Protein AF-A0A3A4PEK5-F1 (afdb_monomer_lite)

Sequence (194 aa):
MSSYSAVQDESLPSVFIPVSRVRAVARGLVWTVLGLGLARTVAYFVSDLRLVPSAVSNRIGDYAVLVAMVPLSVVSLVLLYRGLKWLALGMWPSRIGFVFTARGLSVRLGPFGSRVYAAGHVRVRYPFEMSDDEAARSSFEAFLPEEEQIATLVPQIVPPDGAAIRLDLMRYSGRAESDLAARLSPILSAWRAP

Secondary structure (DSSP, 8-state):
---------TTS-EEEEE--HHHHHHHHHHHHHHHHHHHHHHHHHHHH---S--TT--HHHHHHHHHHHHHHHHHHHHHHHHHHHHHHHHH-SS--EEEEETTEEEEE-GGG-EEEEEGGG-EEE-GGGS-HHHHTTS-GGGGS-HHHHHHH---EEE-TT----HHHHHHHH-S-HHHHHHHHHHHHHHHH--

pLDDT: mean 83.42, std 13.33, range [37.09, 97.81]

Foldseek 3Di:
DDPPPPPPPVPWDKDWQFFDLVLLLVLLVVLQVVLVVLVVVLVVLLVPLPPDDDPPDPVVVSVVVVVVSVVSNVSSVVSNVSSVLSNCQSPAPDTATWMFILQFIWGRRHVVHIDTAGLQQKDWAFLCRDPPVVNVVPPPLNVDPPVVSLQAARTFIAGNVGDTCRVVSCSGSVDHRNVVSNSCNVSNVSSPDD

Structure (mmCIF, N/CA/C/O backbone):
data_AF-A0A3A4PEK5-F1
#
_entry.id   AF-A0A3A4PEK5-F1
#
loop_
_atom_site.group_PDB
_atom_site.id
_atom_site.type_symbol
_atom_site.label_atom_id
_atom_site.label_alt_id
_atom_site.label_comp_id
_atom_site.label_asym_id
_atom_site.label_entity_id
_atom_site.label_seq_id
_atom_site.pdbx_P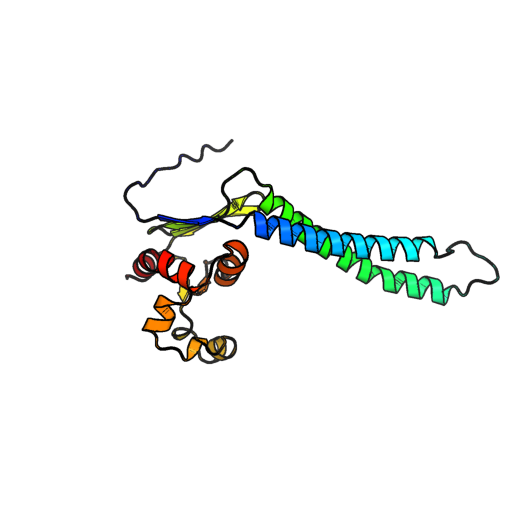DB_ins_code
_atom_site.Cartn_x
_atom_site.Cartn_y
_atom_site.Cartn_z
_atom_site.occupancy
_atom_site.B_iso_or_equiv
_atom_site.auth_seq_id
_atom_site.auth_comp_id
_atom_site.auth_asym_id
_atom_site.auth_atom_id
_atom_site.pdbx_PDB_model_num
ATOM 1 N N . MET A 1 1 ? -24.845 -4.226 -10.199 1.00 37.09 1 MET A N 1
ATOM 2 C CA . MET A 1 1 ? -25.486 -3.501 -9.081 1.00 37.09 1 MET A CA 1
ATOM 3 C C . MET A 1 1 ? -25.826 -4.525 -8.015 1.00 37.09 1 MET A C 1
ATOM 5 O O . MET A 1 1 ? -26.815 -5.223 -8.155 1.00 37.09 1 MET A O 1
ATOM 9 N N . SER A 1 2 ? -24.940 -4.699 -7.034 1.00 43.44 2 SER A N 1
ATOM 10 C CA . SER A 1 2 ? -25.161 -5.604 -5.904 1.00 43.44 2 SER A CA 1
ATOM 11 C C . SER A 1 2 ? -25.507 -4.737 -4.705 1.00 43.44 2 SER A C 1
ATOM 13 O O . SER A 1 2 ? -24.677 -3.941 -4.262 1.00 43.44 2 SER A O 1
ATOM 15 N N . SER A 1 3 ? -26.748 -4.838 -4.250 1.00 37.22 3 SER A N 1
ATOM 16 C CA . SER A 1 3 ? -27.288 -4.133 -3.094 1.00 37.22 3 SER A CA 1
ATOM 17 C C . SER A 1 3 ? -26.531 -4.570 -1.840 1.00 37.22 3 SER A C 1
ATOM 19 O O . SER A 1 3 ? -26.829 -5.600 -1.244 1.00 37.22 3 SER A O 1
ATOM 21 N N . TYR A 1 4 ? -25.503 -3.808 -1.464 1.00 41.59 4 TYR A N 1
ATOM 22 C CA . TYR A 1 4 ? -24.868 -3.902 -0.154 1.00 41.59 4 TYR A CA 1
ATOM 23 C C . TYR A 1 4 ? -25.842 -3.295 0.854 1.00 41.59 4 TYR A C 1
ATOM 25 O O . TYR A 1 4 ? -25.777 -2.108 1.174 1.00 41.59 4 TYR A O 1
ATOM 33 N N . SER A 1 5 ? -26.792 -4.108 1.308 1.00 40.56 5 SER A N 1
ATOM 34 C CA . SER A 1 5 ? -27.579 -3.824 2.497 1.00 40.56 5 SER A CA 1
ATOM 35 C C . SER A 1 5 ? -26.589 -3.700 3.648 1.00 40.56 5 SER A C 1
ATOM 37 O O . SER A 1 5 ? -26.077 -4.695 4.163 1.00 40.56 5 SER A O 1
ATOM 39 N N . ALA A 1 6 ? -26.239 -2.462 3.988 1.00 41.28 6 ALA A N 1
ATOM 40 C CA . ALA A 1 6 ? -25.589 -2.140 5.237 1.00 41.28 6 ALA A CA 1
ATOM 41 C C . ALA A 1 6 ? -26.582 -2.515 6.336 1.00 41.28 6 ALA A C 1
ATOM 43 O O . ALA A 1 6 ? -27.428 -1.717 6.722 1.00 41.28 6 ALA A O 1
ATOM 44 N N . VAL A 1 7 ? -26.507 -3.763 6.793 1.00 44.88 7 VAL A N 1
ATOM 45 C CA . VAL A 1 7 ? -27.001 -4.130 8.110 1.00 44.88 7 VAL A CA 1
ATOM 46 C C . VAL A 1 7 ? -26.187 -3.274 9.073 1.00 44.88 7 VAL A C 1
ATOM 48 O O . VAL A 1 7 ? -25.017 -3.546 9.344 1.00 44.88 7 VAL A O 1
ATOM 51 N N . GLN A 1 8 ? -26.779 -2.153 9.477 1.00 44.69 8 GLN A N 1
ATOM 52 C CA . GLN A 1 8 ? -26.427 -1.433 10.686 1.00 44.69 8 GLN A CA 1
ATOM 53 C C . GLN A 1 8 ? -26.604 -2.426 11.844 1.00 44.69 8 GLN A C 1
ATOM 55 O O . GLN A 1 8 ? -27.669 -2.516 12.444 1.00 44.69 8 GLN A O 1
ATOM 60 N N . ASP A 1 9 ? -25.562 -3.204 12.147 1.00 47.31 9 ASP A N 1
ATOM 61 C CA . ASP A 1 9 ? -25.334 -3.697 13.509 1.00 47.31 9 ASP A CA 1
ATOM 62 C C . ASP A 1 9 ? -25.017 -2.460 14.363 1.00 47.31 9 ASP A C 1
ATOM 64 O O . ASP A 1 9 ? -23.861 -2.151 14.649 1.00 47.31 9 ASP A O 1
ATOM 68 N N . GLU A 1 10 ? -26.045 -1.693 14.716 1.00 51.53 10 GLU A N 1
ATOM 69 C CA . GLU A 1 10 ? -25.928 -0.469 15.518 1.00 51.53 10 GLU A CA 1
ATOM 70 C C . GLU A 1 10 ? -25.509 -0.727 16.976 1.00 51.53 10 GLU A C 1
ATOM 72 O O . GLU A 1 10 ? -25.328 0.216 17.739 1.00 51.53 10 GLU A O 1
ATOM 77 N N . SER A 1 11 ? -25.296 -1.986 17.371 1.00 60.53 11 SER A N 1
ATOM 78 C CA . SER A 1 11 ? -24.965 -2.364 18.748 1.00 60.53 11 SER A CA 1
ATOM 79 C C . SER A 1 11 ? -23.522 -2.819 18.974 1.00 60.53 11 SER A C 1
ATOM 81 O O . SER A 1 11 ? -23.141 -3.025 20.125 1.00 60.53 11 SER A O 1
ATOM 83 N N . LEU A 1 12 ? -22.701 -2.978 17.927 1.00 69.44 12 LEU A N 1
ATOM 84 C CA . LEU A 1 12 ? -21.324 -3.457 18.088 1.00 69.44 12 LEU A CA 1
ATOM 85 C C . LEU A 1 12 ? -20.301 -2.332 17.894 1.00 69.44 12 LEU A C 1
ATOM 87 O O . LEU A 1 12 ? -20.401 -1.571 16.926 1.00 69.44 12 LEU A O 1
ATOM 91 N N . PRO A 1 13 ? -19.279 -2.235 18.768 1.00 83.25 13 PRO A N 1
ATOM 92 C CA . PRO A 1 13 ? -18.232 -1.236 18.624 1.00 83.25 13 PRO A CA 1
ATOM 93 C C . PRO A 1 13 ? -17.549 -1.415 17.265 1.00 83.25 13 PRO A C 1
ATOM 95 O O . PRO A 1 13 ? -17.039 -2.491 16.931 1.00 83.25 13 PRO A O 1
ATOM 98 N N . SER A 1 14 ? -17.571 -0.349 16.464 1.00 88.12 14 SER A N 1
ATOM 99 C CA . SER A 1 14 ? -16.911 -0.304 15.165 1.00 88.12 14 SER A CA 1
ATOM 100 C C . SER A 1 14 ? -15.979 0.897 15.083 1.00 88.12 14 SER A C 1
ATOM 102 O O . SER A 1 14 ? -16.321 2.016 15.462 1.00 88.12 14 SER A O 1
ATOM 104 N N . VAL A 1 15 ? -14.767 0.658 14.589 1.00 90.50 15 VAL A N 1
ATOM 105 C CA . VAL A 1 15 ? -13.742 1.684 14.407 1.00 90.50 15 VAL A CA 1
ATOM 106 C C . VAL A 1 15 ? -13.398 1.743 12.933 1.00 90.50 15 VAL A C 1
ATOM 108 O O . VAL A 1 15 ? -12.894 0.790 12.339 1.00 90.50 15 VAL A O 1
ATOM 111 N N . PHE A 1 16 ? -13.674 2.896 12.333 1.00 90.81 16 PHE A N 1
ATOM 112 C CA . PHE A 1 16 ? -13.291 3.184 10.961 1.00 90.81 16 PHE A CA 1
ATOM 113 C C . PHE A 1 16 ? -11.978 3.967 10.929 1.00 90.81 16 PHE A C 1
ATOM 115 O O . PHE A 1 16 ? -11.886 5.077 11.457 1.00 90.81 16 PHE A O 1
ATOM 122 N N . ILE A 1 17 ? -10.975 3.401 10.262 1.00 90.69 17 ILE A N 1
ATOM 123 C CA . ILE A 1 17 ? -9.686 4.039 10.004 1.00 90.69 17 ILE A CA 1
ATOM 124 C C . ILE A 1 17 ? -9.659 4.453 8.530 1.00 90.69 17 ILE A C 1
ATOM 126 O O . ILE A 1 17 ? -9.470 3.597 7.657 1.00 90.69 17 ILE A O 1
ATOM 130 N N . PRO A 1 18 ? -9.875 5.747 8.222 1.00 90.38 18 PRO A N 1
ATOM 131 C CA . PRO A 1 18 ? -9.876 6.221 6.848 1.00 90.38 18 PRO A CA 1
ATOM 132 C C . PRO A 1 18 ? -8.468 6.186 6.259 1.00 90.38 18 PRO A C 1
ATOM 134 O O . PRO A 1 18 ? -7.486 6.495 6.935 1.00 90.38 18 PRO A O 1
ATOM 137 N N . VAL A 1 19 ? -8.377 5.893 4.963 1.00 88.50 19 VAL A N 1
ATOM 138 C CA . VAL A 1 19 ? -7.154 6.161 4.203 1.00 88.50 19 VAL A CA 1
ATOM 139 C C . VAL A 1 19 ? -7.028 7.666 3.979 1.00 88.50 19 VAL A C 1
ATOM 141 O O . VAL A 1 19 ? -7.952 8.317 3.488 1.00 88.50 19 VAL A O 1
ATOM 144 N N . SER A 1 20 ? -5.867 8.229 4.306 1.00 90.25 20 SER A N 1
ATOM 145 C CA . SER A 1 20 ? -5.549 9.629 4.047 1.00 90.25 20 SER A CA 1
ATOM 146 C C . SER A 1 20 ? -5.469 9.881 2.540 1.00 90.25 20 SER A C 1
ATOM 148 O O . SER A 1 20 ? -4.463 9.583 1.890 1.00 90.25 20 SER A O 1
ATOM 150 N N . ARG A 1 21 ? -6.537 10.467 1.981 1.00 89.75 21 ARG A N 1
ATOM 151 C CA . ARG A 1 21 ? -6.609 10.844 0.560 1.00 89.75 21 ARG A CA 1
ATOM 152 C C . ARG A 1 21 ? -5.496 11.815 0.179 1.00 89.75 21 ARG A C 1
ATOM 154 O O . ARG A 1 21 ? -4.868 11.634 -0.854 1.00 89.75 21 ARG A O 1
ATOM 161 N N . VAL A 1 22 ? -5.186 12.778 1.049 1.00 90.75 22 VAL A N 1
ATOM 162 C CA . VAL A 1 22 ? -4.113 13.760 0.822 1.00 90.75 22 VAL A CA 1
ATOM 163 C C . VAL A 1 22 ? -2.757 13.070 0.681 1.00 90.75 22 VAL A C 1
ATOM 165 O O . VAL A 1 22 ? -2.047 13.313 -0.290 1.00 90.75 22 VAL A O 1
ATOM 168 N N . ARG A 1 23 ? -2.408 12.150 1.594 1.00 89.31 23 ARG A N 1
ATOM 169 C CA . ARG A 1 23 ? -1.147 11.395 1.489 1.00 89.31 23 ARG A CA 1
ATOM 170 C C . ARG A 1 23 ? -1.135 10.465 0.280 1.00 89.31 23 ARG A C 1
ATOM 172 O O . ARG A 1 23 ? -0.084 10.300 -0.336 1.00 89.31 23 ARG A O 1
ATOM 179 N N . ALA A 1 24 ? -2.277 9.867 -0.062 1.00 90.06 24 ALA A N 1
ATOM 180 C CA . ALA A 1 24 ? -2.399 9.036 -1.252 1.00 90.06 24 ALA A CA 1
ATOM 181 C C . ALA A 1 24 ? -2.147 9.850 -2.530 1.00 90.06 24 ALA A C 1
ATOM 183 O O . ALA A 1 24 ? -1.305 9.457 -3.331 1.00 90.06 24 ALA A O 1
ATOM 184 N N . VAL A 1 25 ? -2.779 11.019 -2.676 1.00 93.88 25 VAL A N 1
ATOM 185 C CA . VAL A 1 25 ? -2.546 11.930 -3.806 1.00 93.88 25 VAL A CA 1
ATOM 186 C C . VAL A 1 25 ? -1.098 12.413 -3.831 1.00 93.88 25 VAL A C 1
ATOM 188 O O . VAL A 1 25 ? -0.455 12.301 -4.867 1.00 93.88 25 VAL A O 1
ATOM 191 N N . ALA A 1 26 ? -0.548 12.870 -2.701 1.00 93.94 26 ALA A N 1
ATOM 192 C CA . ALA A 1 26 ? 0.833 13.346 -2.625 1.00 93.94 26 ALA A CA 1
ATOM 193 C C . ALA A 1 26 ? 1.838 12.269 -3.070 1.00 93.94 26 ALA A C 1
ATOM 195 O O . ALA A 1 26 ? 2.692 12.528 -3.914 1.00 93.94 26 ALA A O 1
ATOM 196 N N . ARG A 1 27 ? 1.698 11.030 -2.578 1.00 92.44 27 ARG A N 1
ATOM 197 C CA . ARG A 1 27 ? 2.527 9.902 -3.039 1.00 92.44 27 ARG A CA 1
ATOM 198 C C . ARG A 1 27 ? 2.296 9.587 -4.510 1.00 92.44 27 ARG A C 1
ATOM 200 O O . ARG A 1 27 ? 3.256 9.320 -5.225 1.00 92.44 27 ARG A O 1
ATOM 207 N N . GLY A 1 28 ? 1.042 9.612 -4.952 1.00 94.19 28 GLY A N 1
ATOM 208 C CA . GLY A 1 28 ? 0.678 9.415 -6.349 1.00 94.19 28 GLY A CA 1
ATOM 209 C C . GLY A 1 28 ? 1.386 10.404 -7.268 1.00 94.19 28 GLY A C 1
ATOM 210 O O . GLY A 1 28 ? 1.998 9.987 -8.248 1.00 94.19 28 GLY A O 1
ATOM 211 N N . LEU A 1 29 ? 1.392 11.686 -6.903 1.00 96.88 29 LEU A N 1
ATOM 212 C CA . LEU A 1 29 ? 2.092 12.742 -7.628 1.00 96.88 29 LEU A CA 1
ATOM 213 C C . LEU A 1 29 ? 3.606 12.530 -7.626 1.00 96.88 29 LEU A C 1
ATOM 215 O O . LEU A 1 29 ? 4.199 12.557 -8.697 1.00 96.88 29 LEU A O 1
ATOM 219 N N . VAL A 1 30 ? 4.223 12.246 -6.474 1.00 96.88 30 VAL A N 1
ATOM 220 C CA . VAL A 1 30 ? 5.676 11.997 -6.387 1.00 96.88 30 VAL A CA 1
ATOM 221 C C . VAL A 1 30 ? 6.101 10.871 -7.331 1.00 96.88 30 VAL A C 1
ATOM 223 O O . VAL A 1 30 ? 7.001 11.054 -8.149 1.00 96.88 30 VAL A O 1
ATOM 226 N N . TRP A 1 31 ? 5.426 9.720 -7.274 1.00 96.25 31 TRP A N 1
ATOM 227 C CA . TRP A 1 31 ? 5.761 8.584 -8.136 1.00 96.25 31 TRP A CA 1
ATOM 228 C C . TRP A 1 31 ? 5.480 8.858 -9.614 1.00 96.25 31 TRP A C 1
ATOM 230 O O . TRP A 1 31 ? 6.260 8.438 -10.466 1.00 96.25 31 TRP A O 1
ATOM 240 N N . THR A 1 32 ? 4.407 9.591 -9.920 1.00 96.75 32 THR A N 1
ATOM 241 C CA . THR A 1 32 ? 4.065 9.961 -11.299 1.00 96.75 32 THR A CA 1
ATOM 242 C C . THR A 1 32 ? 5.093 10.927 -11.881 1.00 96.75 32 THR A C 1
ATOM 244 O O . THR A 1 32 ? 5.566 10.702 -12.987 1.00 96.75 32 THR A O 1
ATOM 247 N N . VAL A 1 33 ? 5.503 11.958 -11.134 1.00 97.81 33 VAL A N 1
ATOM 248 C CA . VAL A 1 33 ? 6.521 12.928 -11.572 1.00 97.81 33 VAL A CA 1
ATOM 249 C C . VAL A 1 33 ? 7.866 12.242 -11.801 1.00 97.81 33 VAL A C 1
ATOM 251 O O . VAL A 1 33 ? 8.477 12.451 -12.845 1.00 97.81 33 VAL A O 1
ATOM 254 N N . LEU A 1 34 ? 8.302 11.375 -10.880 1.00 97.50 34 LEU A N 1
ATOM 255 C CA . LEU A 1 34 ? 9.534 10.597 -11.053 1.00 97.50 34 LEU A CA 1
ATOM 256 C C . LEU A 1 34 ? 9.452 9.657 -12.264 1.00 97.50 34 LEU A C 1
ATOM 258 O O . LEU A 1 34 ? 10.382 9.602 -13.067 1.00 97.50 34 LEU A O 1
ATOM 262 N N . GLY A 1 35 ? 8.329 8.950 -12.421 1.00 97.19 35 GLY A N 1
ATOM 263 C CA . GLY A 1 35 ? 8.090 8.061 -13.555 1.00 97.19 35 GLY A CA 1
ATOM 264 C C . GLY A 1 35 ? 8.109 8.799 -14.894 1.00 97.19 35 GLY A C 1
ATOM 265 O O . GLY A 1 35 ? 8.791 8.354 -15.817 1.00 97.19 35 GLY A O 1
ATOM 266 N N . LEU A 1 36 ? 7.430 9.949 -14.983 1.00 97.62 36 LEU A N 1
ATOM 267 C CA . LEU A 1 36 ? 7.399 10.808 -16.172 1.00 97.62 36 LEU A CA 1
ATOM 268 C C . LEU A 1 36 ? 8.766 11.424 -16.476 1.00 97.62 36 LEU A C 1
ATOM 270 O O . LEU A 1 36 ? 9.160 11.474 -17.638 1.00 97.62 36 LEU A O 1
ATOM 274 N N . GLY A 1 37 ? 9.500 11.865 -15.452 1.00 97.50 37 GLY A N 1
ATOM 275 C CA . GLY A 1 37 ? 10.862 12.374 -15.604 1.00 97.50 37 GLY A CA 1
ATOM 276 C C . GLY A 1 37 ? 11.781 11.321 -16.217 1.00 97.50 37 GLY A C 1
ATOM 277 O O . GLY A 1 37 ? 12.446 11.590 -17.214 1.00 97.50 37 GLY A O 1
ATOM 278 N N . LEU A 1 38 ? 11.743 10.092 -15.694 1.00 96.19 38 LEU A N 1
ATOM 279 C CA . LEU A 1 38 ? 12.530 8.984 -16.231 1.00 96.19 38 LEU A CA 1
ATOM 280 C C . LEU A 1 38 ? 12.091 8.588 -17.650 1.00 96.19 38 LEU A C 1
ATOM 282 O O . LEU A 1 38 ? 12.946 8.390 -18.510 1.00 96.19 38 LEU A O 1
ATOM 286 N N . ALA A 1 39 ? 10.780 8.532 -17.917 1.00 96.06 39 ALA A N 1
ATOM 287 C CA . ALA A 1 39 ? 10.245 8.260 -19.255 1.00 96.06 39 ALA A CA 1
ATOM 288 C C . ALA A 1 39 ? 10.733 9.297 -20.272 1.00 96.06 39 ALA A C 1
ATOM 290 O O . ALA A 1 39 ? 11.153 8.942 -21.371 1.00 96.06 39 ALA A O 1
ATOM 291 N N . ARG A 1 40 ? 10.712 10.580 -19.893 1.00 96.88 40 ARG A N 1
ATOM 292 C CA . ARG A 1 40 ? 11.197 11.680 -20.727 1.00 96.88 40 ARG A CA 1
ATOM 293 C C . ARG A 1 40 ? 12.691 11.551 -21.007 1.00 96.88 40 ARG A C 1
ATOM 295 O O . ARG A 1 40 ? 13.092 11.749 -22.148 1.00 96.88 40 ARG A O 1
ATOM 302 N N . THR A 1 41 ? 13.498 11.208 -20.003 1.00 94.94 41 THR A N 1
ATOM 303 C CA . THR A 1 41 ? 14.940 10.983 -20.179 1.00 94.94 41 THR A CA 1
ATOM 304 C C . THR A 1 41 ? 15.202 9.841 -21.155 1.00 94.94 41 THR A C 1
ATOM 306 O O . THR A 1 41 ? 15.961 10.017 -22.102 1.00 94.94 41 THR A O 1
ATOM 309 N N . VAL A 1 42 ? 14.527 8.701 -20.982 1.00 94.44 42 VAL A N 1
ATOM 310 C CA . VAL A 1 42 ? 14.627 7.569 -21.915 1.00 94.44 42 VAL A CA 1
ATOM 311 C C . VAL A 1 42 ? 14.231 7.992 -23.329 1.00 94.44 42 VAL A C 1
ATOM 313 O O . VAL A 1 42 ? 14.973 7.735 -24.271 1.00 94.44 42 VAL A O 1
ATOM 316 N N . ALA A 1 43 ? 13.094 8.676 -23.484 1.00 93.69 43 ALA A N 1
ATOM 317 C CA . ALA A 1 43 ? 12.618 9.132 -24.787 1.00 93.69 43 ALA A CA 1
ATOM 318 C C . ALA A 1 43 ? 13.610 10.091 -25.462 1.00 93.69 43 ALA A C 1
ATOM 320 O O . ALA A 1 43 ? 13.847 9.962 -26.658 1.00 93.69 43 ALA A O 1
ATOM 321 N N . TYR A 1 44 ? 14.222 11.002 -24.698 1.00 94.06 44 TYR A N 1
ATOM 322 C CA . TYR A 1 44 ? 15.254 11.913 -25.194 1.00 94.06 44 TYR A CA 1
ATOM 323 C C . TYR A 1 44 ? 16.461 11.147 -25.750 1.00 94.06 44 TYR A C 1
ATOM 325 O O . TYR A 1 44 ? 16.802 11.330 -26.917 1.00 94.06 44 TYR A O 1
ATOM 333 N N . PHE A 1 45 ? 17.045 10.230 -24.970 1.00 90.06 45 PHE A N 1
ATOM 334 C CA . PHE A 1 45 ? 18.190 9.435 -25.424 1.00 90.06 45 PHE A CA 1
ATOM 335 C C . PHE A 1 45 ? 17.843 8.554 -26.623 1.00 90.06 45 PHE A C 1
ATOM 337 O O . PHE A 1 45 ? 18.594 8.526 -27.589 1.00 90.06 45 PHE A O 1
ATOM 344 N N . VAL A 1 46 ? 16.690 7.881 -26.605 1.00 89.19 46 VAL A N 1
ATOM 345 C CA . VAL A 1 46 ? 16.257 7.031 -27.724 1.00 89.19 46 VAL A CA 1
ATOM 346 C C . VAL A 1 46 ? 15.998 7.851 -28.991 1.00 89.19 46 VAL A C 1
ATOM 348 O O . VAL A 1 46 ? 16.295 7.374 -30.081 1.00 89.19 46 VAL A O 1
ATOM 351 N N . SER A 1 47 ? 15.486 9.081 -28.871 1.00 87.75 47 SER A N 1
ATOM 352 C CA . SER A 1 47 ? 15.266 9.963 -30.026 1.00 87.75 47 SER A CA 1
ATOM 353 C C . SER A 1 47 ? 16.558 10.493 -30.652 1.00 87.75 47 SER A C 1
ATOM 355 O O . SER A 1 47 ? 16.570 10.792 -31.844 1.00 87.75 47 SER A O 1
ATOM 357 N N . ASP A 1 48 ? 17.635 10.587 -29.866 1.00 86.81 48 ASP A N 1
ATOM 358 C CA . ASP A 1 48 ? 18.953 11.022 -30.338 1.00 86.81 48 ASP A CA 1
ATOM 359 C C . ASP A 1 48 ? 19.750 9.874 -30.988 1.00 86.81 48 ASP A C 1
ATOM 361 O O . ASP A 1 48 ? 20.669 10.111 -31.777 1.00 86.81 48 ASP A O 1
ATOM 365 N N . LEU A 1 49 ? 19.365 8.615 -30.729 1.00 83.75 49 LEU A N 1
ATOM 366 C CA . LEU A 1 49 ? 19.970 7.452 -31.375 1.00 83.75 49 LEU A CA 1
ATOM 367 C C . LEU A 1 49 ? 19.690 7.477 -32.882 1.00 83.75 49 LEU A C 1
ATOM 369 O O . LEU A 1 49 ? 18.585 7.205 -33.361 1.00 83.75 49 LEU A O 1
ATOM 373 N N . ARG A 1 50 ? 20.735 7.749 -33.664 1.00 72.00 50 ARG A N 1
ATOM 374 C CA . ARG A 1 50 ? 20.695 7.685 -35.127 1.00 72.00 50 ARG A CA 1
ATOM 375 C C . ARG A 1 50 ? 20.774 6.231 -35.586 1.00 72.00 50 ARG A C 1
ATOM 377 O O . ARG A 1 50 ? 21.807 5.770 -36.053 1.00 72.00 50 ARG A O 1
ATOM 384 N N . LEU A 1 51 ? 19.646 5.524 -35.516 1.00 67.06 51 LEU A N 1
ATOM 385 C CA . LEU A 1 51 ? 19.515 4.143 -36.009 1.00 67.06 51 LEU A CA 1
ATOM 386 C C . LEU A 1 51 ? 19.640 4.028 -37.544 1.00 67.06 51 LEU A C 1
ATOM 388 O O . LEU A 1 51 ? 19.689 2.923 -38.085 1.00 67.06 51 LEU A O 1
ATOM 392 N N . VAL A 1 52 ? 19.694 5.159 -38.260 1.00 62.44 52 VAL A N 1
ATOM 393 C CA . VAL A 1 52 ? 19.905 5.200 -39.711 1.00 62.44 52 VAL A CA 1
ATOM 394 C C . VAL A 1 52 ? 21.381 4.913 -40.023 1.00 62.44 52 VAL A C 1
ATOM 396 O O . VAL A 1 52 ? 22.261 5.608 -39.509 1.00 62.44 52 VAL A O 1
ATOM 399 N N . PRO A 1 53 ? 21.687 3.922 -40.881 1.00 54.38 53 PRO A N 1
ATOM 400 C CA . PRO A 1 53 ? 23.058 3.541 -41.187 1.00 54.38 53 PRO A CA 1
ATOM 401 C C . PRO A 1 53 ? 23.807 4.691 -41.869 1.00 54.38 53 PRO A C 1
ATOM 403 O O . PRO A 1 53 ? 23.551 5.025 -43.021 1.00 54.38 53 PRO A O 1
ATOM 406 N N . SER A 1 54 ? 24.774 5.270 -41.159 1.00 61.44 54 SER A N 1
ATOM 407 C CA . SER A 1 54 ? 25.794 6.151 -41.730 1.00 61.44 54 SER A CA 1
ATOM 408 C C . SER A 1 54 ? 27.163 5.482 -41.609 1.00 61.44 54 SER A C 1
ATOM 410 O O . SER A 1 54 ? 27.402 4.715 -40.676 1.00 61.44 54 SER A O 1
ATOM 412 N N . ALA A 1 55 ? 28.070 5.769 -42.544 1.00 60.03 55 ALA A N 1
ATOM 413 C CA . ALA A 1 55 ? 29.414 5.182 -42.597 1.00 60.03 55 ALA A CA 1
ATOM 414 C C . ALA A 1 55 ? 30.309 5.530 -41.384 1.00 60.03 55 ALA A C 1
ATOM 416 O O . ALA A 1 55 ? 31.429 5.041 -41.293 1.00 60.03 55 ALA A O 1
ATOM 417 N N . VAL A 1 56 ? 29.821 6.373 -40.465 1.00 58.09 56 VAL A N 1
ATOM 418 C CA . VAL A 1 56 ? 30.590 6.977 -39.368 1.00 58.09 56 VAL A CA 1
ATOM 419 C C . VAL A 1 56 ? 30.061 6.566 -37.980 1.00 58.09 56 VAL A C 1
ATOM 421 O O . VAL A 1 56 ? 30.762 6.762 -36.992 1.00 58.09 56 VAL A O 1
ATOM 424 N N . SER A 1 57 ? 28.863 5.965 -37.865 1.00 61.31 57 SER A N 1
ATOM 425 C CA . SER A 1 57 ? 28.316 5.597 -36.544 1.00 61.31 57 SER A CA 1
ATOM 426 C C . SER A 1 57 ? 28.855 4.261 -36.026 1.00 61.31 57 SER A C 1
ATOM 428 O O . SER A 1 57 ? 28.777 3.227 -36.700 1.00 61.31 57 SER A O 1
ATOM 430 N N . ASN A 1 58 ? 29.348 4.268 -34.787 1.00 69.25 58 ASN A N 1
ATOM 431 C CA . ASN A 1 58 ? 29.799 3.079 -34.078 1.00 69.25 58 ASN A CA 1
ATOM 432 C C . ASN A 1 58 ? 28.587 2.305 -33.527 1.00 69.25 58 ASN A C 1
ATOM 434 O O . ASN A 1 58 ? 28.198 2.467 -32.371 1.00 69.25 58 ASN A O 1
ATOM 438 N N . ARG A 1 59 ? 27.996 1.450 -34.372 1.00 73.44 59 ARG A N 1
ATOM 439 C CA . ARG A 1 59 ? 26.760 0.678 -34.112 1.00 73.44 59 ARG A CA 1
ATOM 440 C C . ARG A 1 59 ? 26.713 -0.007 -32.743 1.00 73.44 59 ARG A C 1
ATOM 442 O O . ARG A 1 59 ? 25.649 -0.120 -32.148 1.00 73.44 59 ARG A O 1
ATOM 449 N N . ILE A 1 60 ? 27.857 -0.481 -32.250 1.00 80.81 60 ILE A N 1
ATOM 450 C CA . ILE A 1 60 ? 27.955 -1.184 -30.965 1.00 80.81 60 ILE A CA 1
ATOM 451 C C . ILE A 1 60 ? 27.585 -0.250 -29.804 1.00 80.81 60 ILE A C 1
ATOM 453 O O . ILE A 1 60 ? 26.902 -0.678 -28.877 1.00 80.81 60 ILE A O 1
ATOM 457 N N . GLY A 1 61 ? 27.983 1.025 -29.878 1.00 82.62 61 GLY A N 1
ATOM 458 C CA . GLY A 1 61 ? 27.641 2.036 -28.879 1.00 82.62 61 GLY A CA 1
ATOM 459 C C . GLY A 1 61 ? 26.141 2.315 -28.838 1.00 82.62 61 GLY A C 1
ATOM 460 O O . GLY A 1 61 ? 25.540 2.249 -27.768 1.00 82.62 61 GLY A O 1
ATOM 461 N N . ASP A 1 62 ? 25.520 2.521 -30.001 1.00 83.50 62 ASP A N 1
ATOM 462 C CA . ASP A 1 62 ? 24.081 2.801 -30.103 1.00 83.50 62 ASP A CA 1
ATOM 463 C C . ASP A 1 62 ? 23.235 1.632 -29.569 1.00 83.50 62 ASP A C 1
ATOM 465 O O . ASP A 1 62 ? 22.290 1.836 -28.803 1.00 83.50 62 ASP A O 1
ATOM 469 N N . TYR A 1 63 ? 23.607 0.388 -29.899 1.00 84.25 63 TYR A N 1
ATOM 470 C CA . TYR A 1 63 ? 22.934 -0.795 -29.358 1.00 84.25 63 TYR A CA 1
ATOM 471 C C . TYR A 1 63 ? 23.168 -0.971 -27.855 1.00 84.25 63 TYR A C 1
ATOM 473 O O . TYR A 1 63 ? 22.235 -1.338 -27.142 1.00 84.25 63 TYR A O 1
ATOM 481 N N . ALA A 1 64 ? 24.372 -0.687 -27.349 1.00 88.62 64 ALA A N 1
ATOM 482 C CA . ALA A 1 64 ? 24.654 -0.754 -25.916 1.00 88.62 64 ALA A CA 1
ATOM 483 C C . ALA A 1 64 ? 23.813 0.262 -25.127 1.00 88.62 64 ALA A C 1
ATOM 485 O O . ALA A 1 64 ? 23.236 -0.087 -24.095 1.00 88.62 64 ALA A O 1
ATOM 486 N N . VAL A 1 65 ? 23.67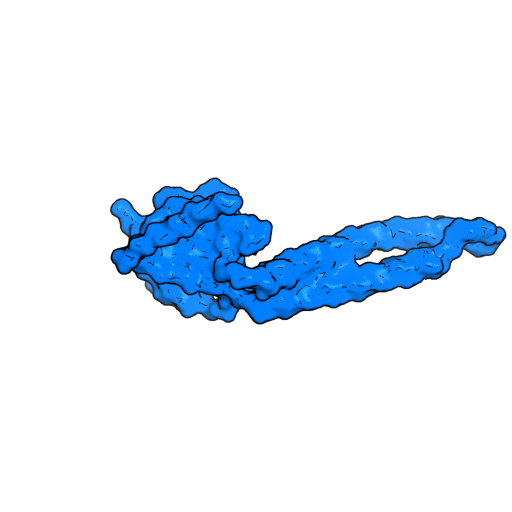8 1.490 -25.640 1.00 88.75 65 VAL A N 1
ATOM 487 C CA . VAL A 1 65 ? 22.805 2.515 -25.051 1.00 88.75 65 VAL A CA 1
ATOM 488 C C . VAL A 1 65 ? 21.348 2.065 -2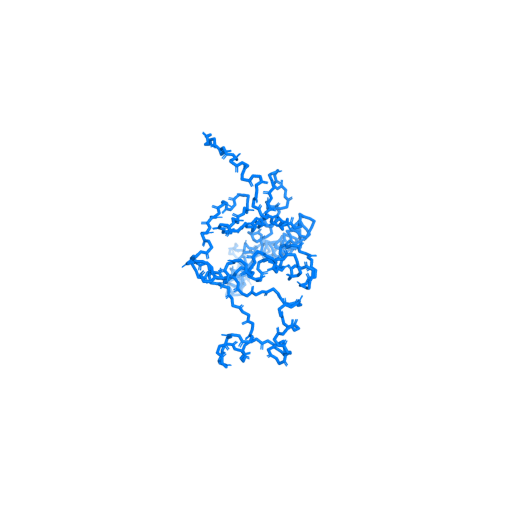5.095 1.00 88.75 65 VAL A C 1
ATOM 490 O O . VAL A 1 65 ? 20.666 2.131 -24.075 1.00 88.75 65 VAL A O 1
ATOM 493 N N . LEU A 1 66 ? 20.872 1.543 -26.229 1.00 89.56 66 LEU A N 1
ATOM 494 C CA . LEU A 1 66 ? 19.498 1.054 -26.352 1.00 89.56 66 LEU A CA 1
ATOM 495 C C . LEU A 1 66 ? 19.192 -0.057 -25.336 1.00 89.56 66 LEU A C 1
ATOM 497 O O . LEU A 1 66 ? 18.169 -0.004 -24.654 1.00 89.56 66 LEU A O 1
ATOM 501 N N . VAL A 1 67 ? 20.096 -1.029 -25.188 1.00 92.50 67 VAL A N 1
ATOM 502 C CA . VAL A 1 67 ? 19.968 -2.106 -24.194 1.00 92.50 67 VAL A CA 1
ATOM 503 C C . VAL A 1 67 ? 19.950 -1.539 -22.773 1.00 92.50 67 VAL A C 1
ATOM 505 O O . VAL A 1 67 ? 19.129 -1.967 -21.962 1.00 92.50 67 VAL A O 1
ATOM 508 N N . ALA A 1 68 ? 20.777 -0.534 -22.474 1.00 92.12 68 ALA A N 1
ATOM 509 C CA . ALA A 1 68 ? 20.779 0.138 -21.174 1.00 92.12 68 ALA A CA 1
ATOM 510 C C . ALA A 1 68 ? 19.478 0.920 -20.889 1.00 92.12 68 ALA A C 1
ATOM 512 O O . ALA A 1 68 ? 19.088 1.063 -19.729 1.00 92.12 68 ALA A O 1
ATOM 513 N N . MET A 1 69 ? 18.763 1.382 -21.921 1.00 94.56 69 MET A N 1
ATOM 514 C CA . MET A 1 69 ? 17.486 2.093 -21.769 1.00 94.56 69 MET A CA 1
ATOM 515 C C . MET A 1 69 ? 16.298 1.171 -21.455 1.00 94.56 69 MET A C 1
ATOM 517 O O . MET A 1 69 ? 15.312 1.625 -20.866 1.00 94.56 69 MET A O 1
ATOM 521 N N . VAL A 1 70 ? 16.370 -0.123 -21.784 1.00 94.81 70 VAL A N 1
ATOM 522 C CA . VAL A 1 70 ? 15.300 -1.097 -21.494 1.00 94.81 70 VAL A CA 1
ATOM 523 C C . VAL A 1 70 ? 14.973 -1.186 -19.994 1.00 94.81 70 VAL A C 1
ATOM 525 O O . VAL A 1 70 ? 13.814 -0.958 -19.637 1.00 94.81 70 VAL A O 1
ATOM 528 N N . PRO A 1 71 ? 15.927 -1.458 -19.079 1.00 97.00 71 PRO A N 1
ATOM 529 C CA . PRO A 1 71 ? 15.618 -1.521 -17.652 1.00 97.00 71 PRO A CA 1
ATOM 530 C C . PRO A 1 71 ? 15.117 -0.178 -17.106 1.00 97.00 71 PRO A C 1
ATOM 532 O O . PRO A 1 71 ? 14.208 -0.166 -16.278 1.00 97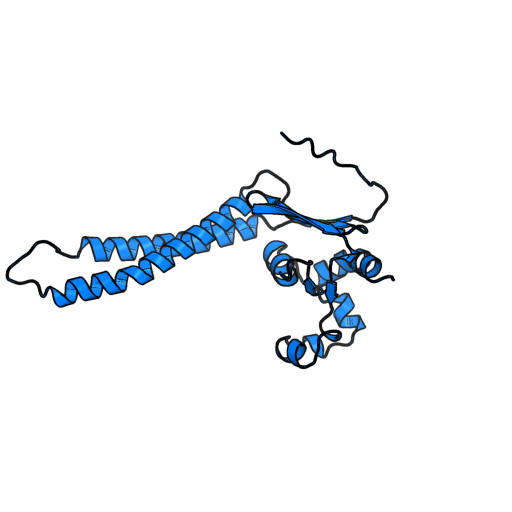.00 71 PRO A O 1
ATOM 535 N N . LEU A 1 72 ? 15.628 0.956 -17.602 1.00 95.50 72 LEU A N 1
ATOM 536 C CA . LEU A 1 72 ? 15.139 2.286 -17.210 1.00 95.50 72 LEU A CA 1
ATOM 537 C C . LEU A 1 72 ? 13.679 2.505 -17.626 1.00 95.50 72 LEU A C 1
ATOM 539 O O . LEU A 1 72 ? 12.889 3.047 -16.851 1.00 95.50 72 LEU A O 1
ATOM 543 N N . SER A 1 73 ? 13.296 2.019 -18.807 1.00 95.25 73 SER A N 1
ATOM 544 C CA . SER A 1 73 ? 11.908 2.034 -19.282 1.00 95.25 73 SER A CA 1
ATOM 545 C C . SER A 1 73 ? 11.003 1.201 -18.376 1.00 95.25 73 SER A C 1
ATOM 547 O O . SER A 1 73 ? 9.935 1.658 -17.970 1.00 95.25 73 SER A O 1
ATOM 549 N N . VAL A 1 74 ? 11.450 0.000 -17.991 1.00 97.56 74 VAL A N 1
ATOM 550 C CA . VAL A 1 74 ? 10.711 -0.873 -17.066 1.00 97.56 74 VAL A CA 1
ATOM 551 C C . VAL A 1 74 ? 10.538 -0.201 -15.703 1.00 97.56 74 VAL A C 1
ATOM 553 O O . VAL A 1 74 ? 9.429 -0.173 -15.170 1.00 97.56 74 VAL A O 1
ATOM 556 N N . VAL A 1 75 ? 11.600 0.395 -15.151 1.00 97.31 75 VAL A N 1
ATOM 557 C CA . VAL A 1 75 ? 11.525 1.139 -13.886 1.00 97.31 75 VAL A CA 1
ATOM 558 C C . VAL A 1 75 ? 10.534 2.296 -14.003 1.00 97.31 75 VAL A C 1
ATOM 560 O O . VAL A 1 75 ? 9.674 2.441 -13.136 1.00 97.31 75 VAL A O 1
ATOM 563 N N . SER A 1 76 ? 10.587 3.076 -15.086 1.00 97.00 76 SER A N 1
ATOM 564 C CA . SER A 1 76 ? 9.640 4.170 -15.330 1.00 97.00 76 SER A CA 1
ATOM 565 C C . SER A 1 76 ? 8.189 3.679 -15.331 1.00 97.00 76 SER A C 1
ATOM 567 O O . SER A 1 76 ? 7.356 4.235 -14.612 1.00 97.00 76 SER A O 1
ATOM 569 N N . LEU A 1 77 ? 7.893 2.584 -16.038 1.00 97.62 77 LEU A N 1
ATOM 570 C CA . LEU A 1 77 ? 6.557 1.982 -16.065 1.00 97.62 77 LEU A CA 1
ATOM 571 C C . LEU A 1 77 ? 6.093 1.533 -14.674 1.00 97.62 77 LEU A C 1
ATOM 573 O O . LEU A 1 77 ? 4.948 1.785 -14.297 1.00 97.62 77 LEU A O 1
ATOM 577 N N . VAL A 1 78 ? 6.974 0.924 -13.875 1.00 97.69 78 VAL A N 1
ATOM 578 C CA . VAL A 1 78 ? 6.658 0.525 -12.492 1.00 97.69 78 VAL A CA 1
ATOM 579 C C . VAL A 1 78 ? 6.349 1.744 -11.618 1.00 97.69 78 VAL A C 1
ATOM 581 O O . VAL A 1 78 ? 5.402 1.705 -10.825 1.00 97.69 78 VAL A O 1
ATOM 584 N N . LEU A 1 79 ? 7.112 2.833 -11.756 1.00 96.88 79 LEU A N 1
ATOM 585 C CA . LEU A 1 79 ? 6.872 4.079 -11.023 1.00 96.88 79 LEU A CA 1
ATOM 586 C C . LEU A 1 79 ? 5.538 4.718 -11.420 1.00 96.88 79 LEU A C 1
ATOM 588 O O . LEU A 1 79 ? 4.759 5.083 -10.540 1.00 96.88 79 LEU A O 1
ATOM 592 N N . LEU A 1 80 ? 5.237 4.780 -12.719 1.00 96.88 80 LEU A N 1
ATOM 593 C CA . LEU A 1 80 ? 3.968 5.297 -13.235 1.00 96.88 80 LEU A CA 1
ATOM 594 C C . LEU A 1 80 ? 2.783 4.458 -12.759 1.00 96.88 80 LEU A C 1
ATOM 596 O O . LEU A 1 80 ? 1.803 5.010 -12.263 1.00 96.88 80 LEU A O 1
ATOM 600 N N . TYR A 1 81 ? 2.886 3.130 -12.829 1.00 96.44 81 TYR A N 1
ATOM 601 C CA . TYR A 1 81 ? 1.852 2.230 -12.323 1.00 96.44 81 TYR A CA 1
ATOM 602 C C . TYR A 1 81 ? 1.611 2.436 -10.823 1.00 96.44 81 TYR A C 1
ATOM 604 O O . TYR A 1 81 ? 0.466 2.548 -10.381 1.00 96.44 81 TYR A O 1
ATOM 612 N N . ARG A 1 82 ? 2.682 2.558 -10.024 1.00 94.00 82 ARG A N 1
ATOM 613 C CA . ARG A 1 82 ? 2.566 2.885 -8.595 1.00 94.00 82 ARG A CA 1
ATOM 614 C C . ARG A 1 82 ? 1.912 4.248 -8.381 1.00 94.00 82 ARG A C 1
ATOM 616 O O . ARG A 1 82 ? 1.016 4.345 -7.546 1.00 94.00 82 ARG A O 1
ATOM 623 N N . GLY A 1 83 ? 2.325 5.275 -9.120 1.00 93.94 83 GLY A N 1
ATOM 624 C CA . GLY A 1 83 ? 1.743 6.616 -9.055 1.00 93.94 83 GLY A CA 1
ATOM 625 C C . GLY A 1 83 ? 0.247 6.605 -9.346 1.00 93.94 83 GLY A C 1
ATOM 626 O O . GLY A 1 83 ? -0.544 7.063 -8.521 1.00 93.94 83 GLY A O 1
ATOM 627 N N . LEU A 1 84 ? -0.150 5.966 -10.446 1.00 95.00 84 LEU A N 1
ATOM 628 C CA . LEU A 1 84 ? -1.546 5.818 -10.845 1.00 95.00 84 LEU A CA 1
ATOM 629 C C . LEU A 1 84 ? -2.364 5.060 -9.795 1.00 95.00 84 LEU A C 1
ATOM 631 O O . LEU A 1 84 ? -3.467 5.487 -9.459 1.00 95.00 84 LEU A O 1
ATOM 635 N N . LYS A 1 85 ? -1.811 3.985 -9.215 1.00 92.44 85 LYS A N 1
ATOM 636 C CA . LYS A 1 85 ? -2.452 3.229 -8.129 1.00 92.44 85 LYS A CA 1
ATOM 637 C C . LYS A 1 85 ? -2.818 4.143 -6.953 1.00 92.44 85 LYS A C 1
ATOM 639 O O . LYS A 1 85 ? -3.938 4.099 -6.445 1.00 92.44 85 LYS A O 1
ATOM 644 N N . TRP A 1 86 ? -1.874 4.980 -6.529 1.00 92.31 86 TRP A N 1
ATOM 645 C CA . TRP A 1 86 ? -2.052 5.920 -5.422 1.00 92.31 86 TRP A CA 1
ATOM 646 C C . TRP A 1 86 ? -3.015 7.064 -5.753 1.00 92.31 86 TRP A C 1
ATOM 648 O O . TRP A 1 86 ? -3.841 7.419 -4.911 1.00 92.31 86 TRP A O 1
ATOM 658 N N . LEU A 1 87 ? -2.962 7.598 -6.976 1.00 93.62 87 LEU A N 1
ATOM 659 C CA . LEU A 1 87 ? -3.910 8.609 -7.449 1.00 93.62 87 LEU A CA 1
ATOM 660 C C . LEU A 1 87 ? -5.338 8.055 -7.504 1.00 93.62 87 LEU A C 1
ATOM 662 O O . LEU A 1 87 ? -6.260 8.707 -7.020 1.00 93.62 87 LEU A O 1
ATOM 666 N N . ALA A 1 88 ? -5.516 6.830 -8.003 1.00 92.62 88 ALA A N 1
ATOM 667 C CA . ALA A 1 88 ? -6.812 6.157 -8.031 1.00 92.62 88 ALA A CA 1
ATOM 668 C C . ALA A 1 88 ? -7.391 5.974 -6.617 1.00 92.62 88 ALA A C 1
ATOM 670 O O . ALA A 1 88 ? -8.574 6.226 -6.405 1.00 92.62 88 ALA A O 1
ATOM 671 N N . LEU A 1 89 ? -6.556 5.612 -5.633 1.00 89.19 89 LEU A N 1
ATOM 672 C CA . LEU A 1 89 ? -6.934 5.574 -4.211 1.00 89.19 89 LEU A CA 1
ATOM 673 C C . LEU A 1 89 ? -7.331 6.9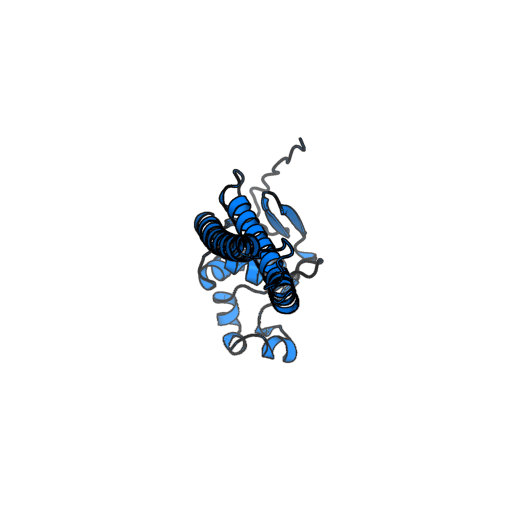58 -3.672 1.00 89.19 89 LEU A C 1
ATOM 675 O O . LEU A 1 89 ? -8.312 7.076 -2.943 1.00 89.19 89 LEU A O 1
ATOM 679 N N . GLY A 1 90 ? -6.573 8.003 -4.006 1.00 88.88 90 GLY A N 1
ATOM 680 C CA . GLY A 1 90 ? -6.813 9.361 -3.515 1.00 88.88 90 GLY A CA 1
ATOM 681 C C . GLY A 1 90 ? -8.078 10.015 -4.080 1.00 88.88 90 GLY A C 1
ATOM 682 O O . GLY A 1 90 ? -8.779 10.715 -3.351 1.00 88.88 90 GLY A O 1
ATOM 683 N N . MET A 1 91 ? -8.381 9.756 -5.355 1.00 91.69 91 MET A N 1
ATOM 684 C CA . MET A 1 91 ? -9.513 10.343 -6.086 1.00 91.69 91 MET A CA 1
ATOM 685 C C . MET A 1 91 ? -10.792 9.503 -6.016 1.00 91.69 91 MET A C 1
ATOM 687 O O . MET A 1 91 ? -11.821 9.899 -6.562 1.00 91.69 91 MET A O 1
ATOM 691 N N . TRP A 1 92 ? -10.757 8.338 -5.367 1.00 92.06 92 TRP A N 1
ATOM 692 C CA . TRP A 1 92 ? -11.916 7.458 -5.346 1.00 92.06 92 TRP A CA 1
ATOM 693 C C . TRP A 1 92 ? -13.098 8.098 -4.599 1.00 92.06 92 TRP A C 1
ATOM 695 O O . TRP A 1 92 ? -12.931 8.565 -3.465 1.00 92.06 92 TRP A O 1
ATOM 705 N N . PRO A 1 93 ? -14.315 8.073 -5.171 1.00 86.94 93 PRO A N 1
ATOM 706 C CA . PRO A 1 93 ? -15.461 8.763 -4.585 1.00 86.94 93 PRO A CA 1
ATOM 707 C C . PRO A 1 93 ? -15.912 8.127 -3.261 1.00 86.94 93 PRO A C 1
ATOM 709 O O . PRO A 1 93 ? -16.284 8.833 -2.323 1.00 86.94 93 PRO A O 1
ATOM 712 N N . SER A 1 94 ? -15.828 6.798 -3.139 1.00 87.00 94 SER A N 1
ATOM 713 C CA . SER A 1 94 ? -16.317 6.068 -1.959 1.00 87.00 94 SER A CA 1
ATOM 714 C C . SER A 1 94 ? -15.387 6.171 -0.742 1.00 87.00 94 SER A C 1
ATOM 716 O O . SER A 1 94 ? -14.210 6.525 -0.847 1.00 87.00 94 SER A O 1
ATOM 718 N N . ARG A 1 95 ? -15.913 5.826 0.441 1.00 83.94 95 ARG A N 1
ATOM 719 C CA . ARG A 1 95 ? -15.120 5.719 1.676 1.00 83.94 95 ARG A CA 1
ATOM 720 C C . ARG A 1 95 ? -14.137 4.548 1.566 1.00 83.94 95 ARG A C 1
ATOM 722 O O . ARG A 1 95 ? -14.557 3.400 1.438 1.00 83.94 95 ARG A O 1
ATOM 729 N N . ILE A 1 96 ? -12.846 4.862 1.632 1.00 89.56 96 ILE A N 1
ATOM 730 C CA . ILE A 1 96 ? -11.739 3.901 1.621 1.00 89.56 96 ILE A CA 1
ATOM 731 C C . ILE A 1 96 ? -11.133 3.864 3.018 1.00 89.56 96 ILE A C 1
ATOM 733 O O . ILE A 1 96 ? -10.888 4.911 3.622 1.00 89.56 96 ILE A O 1
ATOM 737 N N . GLY A 1 97 ? -10.896 2.666 3.533 1.00 90.50 97 GLY A N 1
ATOM 738 C CA . GLY A 1 97 ? -10.363 2.488 4.871 1.00 90.50 97 GLY A CA 1
ATOM 739 C C . GLY A 1 97 ? -10.472 1.065 5.371 1.00 90.50 97 GLY A C 1
ATOM 740 O O . GLY A 1 97 ? -10.932 0.157 4.675 1.00 90.50 97 GLY A O 1
ATOM 741 N N . PHE A 1 98 ? -10.059 0.918 6.615 1.00 90.31 98 PHE A N 1
ATOM 742 C CA . PHE A 1 98 ? -10.172 -0.307 7.379 1.00 90.31 98 PHE A CA 1
ATOM 743 C C . PHE A 1 98 ? -11.318 -0.123 8.368 1.00 90.31 98 PHE A C 1
ATOM 745 O O . PHE A 1 98 ? -11.338 0.852 9.119 1.00 90.31 98 PHE A O 1
ATOM 752 N N . VAL A 1 99 ? -12.296 -1.018 8.337 1.00 91.19 99 VAL A N 1
ATOM 753 C CA . VAL A 1 99 ? -13.372 -1.057 9.325 1.00 91.19 99 VAL A CA 1
ATOM 754 C C . VAL A 1 99 ? -13.099 -2.240 10.231 1.00 91.19 99 VAL A C 1
ATOM 756 O O . VAL A 1 99 ? -13.141 -3.390 9.791 1.00 91.19 99 VAL A O 1
ATOM 759 N N . PHE A 1 100 ? -12.823 -1.939 11.485 1.00 91.00 100 PHE A N 1
ATOM 760 C CA . PHE A 1 100 ? -12.691 -2.909 12.551 1.00 91.00 100 PHE A CA 1
ATOM 761 C C . PHE A 1 100 ? -14.040 -3.014 13.244 1.00 91.00 100 PHE A C 1
ATOM 763 O O . PHE A 1 100 ? -14.643 -1.998 13.582 1.00 91.00 100 PHE A O 1
ATOM 770 N N . THR A 1 101 ? -14.529 -4.230 13.419 1.00 90.81 101 THR A N 1
ATOM 771 C CA . THR A 1 101 ? -15.773 -4.528 14.135 1.00 90.81 101 THR A CA 1
ATOM 772 C C . THR A 1 101 ? -15.512 -5.682 15.088 1.00 90.81 101 THR A C 1
ATOM 774 O O . THR A 1 101 ? -14.605 -6.471 14.839 1.00 90.81 101 THR A O 1
ATOM 777 N N . ALA A 1 102 ? -16.332 -5.858 16.122 1.00 87.56 102 ALA A N 1
ATOM 778 C CA . ALA A 1 102 ? -16.229 -7.033 16.995 1.00 87.56 102 ALA A CA 1
ATOM 779 C C . ALA A 1 102 ? -16.270 -8.374 16.222 1.00 87.56 102 ALA A C 1
ATOM 781 O O . ALA A 1 102 ? -15.634 -9.337 16.627 1.00 87.56 102 ALA A O 1
ATOM 782 N N . ARG A 1 103 ? -16.957 -8.427 15.070 1.00 86.38 103 ARG A N 1
ATOM 783 C CA . ARG A 1 103 ? -17.092 -9.636 14.234 1.00 86.38 103 ARG A CA 1
ATOM 784 C C . ARG A 1 103 ? -15.937 -9.849 13.252 1.00 86.38 103 ARG A C 1
ATOM 786 O O . ARG A 1 103 ? -15.797 -10.946 12.711 1.00 86.38 103 ARG A O 1
ATOM 793 N N . GLY A 1 104 ? -15.115 -8.829 12.997 1.00 89.00 104 GLY A N 1
ATOM 794 C CA . GLY A 1 104 ? -13.979 -8.949 12.088 1.00 89.00 104 GLY A CA 1
ATOM 795 C C . GLY A 1 104 ? -13.532 -7.657 11.410 1.00 89.00 104 GLY A C 1
ATOM 796 O O . GLY A 1 104 ? -13.951 -6.547 11.754 1.00 89.00 104 GLY A O 1
ATOM 797 N N . LEU A 1 105 ? -12.659 -7.828 10.420 1.00 90.44 105 LEU A N 1
ATOM 798 C CA . LEU A 1 105 ? -11.989 -6.774 9.669 1.00 90.44 105 LEU A CA 1
ATOM 799 C C . LEU A 1 105 ? -12.574 -6.664 8.263 1.00 90.44 105 LEU A C 1
ATOM 801 O O . LEU A 1 105 ? -12.533 -7.628 7.503 1.00 90.44 105 LEU A O 1
ATOM 805 N N . SER A 1 106 ? -13.025 -5.476 7.860 1.00 89.88 106 SER A N 1
ATOM 806 C CA . SER A 1 106 ? -13.285 -5.190 6.446 1.00 89.88 106 SER A CA 1
ATOM 807 C C . SER A 1 106 ? -12.308 -4.160 5.894 1.00 89.88 106 SER A C 1
ATOM 809 O O . SER A 1 106 ? -12.140 -3.064 6.424 1.00 89.88 106 SER A O 1
ATOM 811 N N . VAL A 1 107 ? -11.654 -4.524 4.801 1.00 89.25 107 VAL A N 1
ATOM 812 C CA . VAL A 1 107 ? -10.683 -3.709 4.080 1.00 89.25 107 VAL A CA 1
ATOM 813 C C . VAL A 1 107 ? -11.372 -3.187 2.829 1.00 89.25 107 VAL A C 1
ATOM 815 O O . VAL A 1 107 ? -11.737 -3.967 1.953 1.00 89.25 107 VAL A O 1
ATOM 818 N N . ARG A 1 108 ? -11.584 -1.873 2.738 1.00 89.88 108 ARG A N 1
ATOM 819 C CA . ARG A 1 108 ? -12.241 -1.221 1.595 1.00 89.88 108 ARG A CA 1
ATOM 820 C C . ARG A 1 108 ? -11.214 -0.375 0.857 1.00 89.88 108 ARG A C 1
ATOM 822 O O . ARG A 1 108 ? -10.944 0.749 1.273 1.00 89.88 108 ARG A O 1
ATOM 829 N N . LEU A 1 109 ? -10.648 -0.902 -0.230 1.00 85.00 109 LEU A N 1
ATOM 830 C CA . LEU A 1 109 ? -9.574 -0.250 -0.994 1.00 85.00 109 LEU A CA 1
ATOM 831 C C . LEU A 1 109 ? -10.051 0.367 -2.317 1.00 85.00 109 LEU A C 1
ATOM 833 O O . LEU A 1 109 ? -9.243 0.610 -3.208 1.00 85.00 109 LEU A O 1
ATOM 837 N N . GLY A 1 110 ? -11.350 0.644 -2.453 1.00 86.06 110 GLY A N 1
ATOM 838 C CA . GLY A 1 110 ? -11.916 1.305 -3.632 1.00 86.06 110 GLY A CA 1
ATOM 839 C C . GLY A 1 110 ? -11.765 0.457 -4.902 1.00 86.06 110 GLY A C 1
ATOM 840 O O . GLY A 1 110 ? -12.332 -0.636 -4.939 1.00 86.06 110 GLY A O 1
ATOM 841 N N . PRO A 1 111 ? -11.008 0.907 -5.926 1.00 81.31 111 PRO A N 1
ATOM 842 C CA . PRO A 1 111 ? -10.874 0.175 -7.190 1.00 81.31 111 PRO A CA 1
ATOM 843 C C . PRO A 1 111 ? -10.140 -1.160 -7.036 1.00 81.31 111 PRO A C 1
ATOM 845 O O . PRO A 1 111 ? -10.238 -2.020 -7.903 1.00 81.31 111 PRO A O 1
ATOM 848 N N . PHE A 1 112 ? -9.419 -1.353 -5.929 1.00 84.50 112 PHE A N 1
ATOM 849 C CA . PHE A 1 112 ? -8.709 -2.599 -5.625 1.00 84.50 112 PHE A CA 1
ATOM 850 C C . PHE A 1 112 ? -9.599 -3.640 -4.932 1.00 84.50 112 PHE A C 1
ATOM 852 O O . PHE A 1 112 ? -9.111 -4.683 -4.499 1.00 84.50 112 PHE A O 1
ATOM 859 N N . GLY A 1 113 ? -10.898 -3.353 -4.832 1.00 84.69 113 GLY A N 1
ATOM 860 C CA . GLY A 1 113 ? -11.893 -4.221 -4.230 1.00 84.69 113 GLY A CA 1
ATOM 861 C C . GLY A 1 113 ? -12.030 -4.037 -2.722 1.00 84.69 113 GLY A C 1
ATOM 862 O O . GLY A 1 113 ? -11.406 -3.181 -2.082 1.00 84.69 113 GLY A O 1
ATOM 863 N N . SER A 1 114 ? -12.897 -4.868 -2.159 1.00 87.31 114 SER A N 1
ATOM 864 C CA . SER A 1 114 ? -13.114 -4.988 -0.724 1.00 87.31 114 SER A CA 1
ATOM 865 C C . SER A 1 114 ? -12.871 -6.419 -0.274 1.00 87.31 114 SER A C 1
ATOM 867 O O . SER A 1 114 ? -13.258 -7.356 -0.969 1.00 87.31 114 SER A O 1
ATOM 869 N N . ARG A 1 115 ? -12.271 -6.584 0.903 1.00 87.94 115 ARG A N 1
ATOM 870 C CA . ARG A 1 115 ? -12.073 -7.883 1.555 1.00 87.94 115 ARG A CA 1
ATOM 871 C C . ARG A 1 115 ? -12.690 -7.849 2.942 1.00 87.94 115 ARG A C 1
ATOM 873 O O . ARG A 1 115 ? -12.661 -6.808 3.596 1.00 87.94 115 ARG A O 1
ATOM 880 N N . VAL A 1 116 ? -13.257 -8.965 3.377 1.00 88.81 116 VAL A N 1
ATOM 881 C CA . VAL A 1 116 ? -13.839 -9.113 4.712 1.00 88.81 116 VAL A CA 1
ATOM 882 C C . VAL A 1 116 ? -13.256 -10.371 5.331 1.00 88.81 116 VAL A C 1
ATOM 884 O O . VAL A 1 116 ? -13.253 -11.425 4.702 1.00 88.81 116 VAL A O 1
ATOM 887 N N . TYR A 1 117 ? -12.761 -10.243 6.553 1.00 88.69 117 TYR A N 1
ATOM 888 C CA . TYR A 1 117 ? -12.157 -11.315 7.321 1.00 88.69 117 TYR A CA 1
ATOM 889 C C . TYR A 1 117 ? -12.893 -11.428 8.652 1.00 88.69 117 TYR A C 1
ATOM 891 O O . TYR A 1 117 ? -13.059 -10.429 9.351 1.00 88.69 117 TYR A O 1
ATOM 899 N N . ALA A 1 118 ? -13.340 -12.633 8.998 1.00 88.25 118 ALA A N 1
ATOM 900 C CA . ALA A 1 118 ? -13.938 -12.906 10.302 1.00 88.25 118 ALA A CA 1
ATOM 901 C C . ALA A 1 118 ? -12.871 -12.812 11.403 1.00 88.25 118 ALA A C 1
ATOM 903 O O . ALA A 1 118 ? -11.745 -13.255 11.183 1.00 88.25 118 ALA A O 1
ATOM 904 N N . ALA A 1 119 ? -13.227 -12.280 12.577 1.00 86.62 119 ALA A N 1
ATOM 905 C CA . ALA A 1 119 ? -12.300 -12.087 13.698 1.00 86.62 119 ALA A CA 1
ATOM 906 C C . ALA A 1 119 ? -11.533 -13.374 14.053 1.00 86.62 119 ALA A C 1
ATOM 908 O O . ALA A 1 119 ? -10.311 -13.348 14.125 1.00 86.62 119 ALA A O 1
ATOM 909 N N . GLY A 1 120 ? -12.224 -14.519 14.129 1.00 85.69 120 GLY A N 1
ATOM 910 C CA . GLY A 1 120 ? -11.605 -15.816 14.441 1.00 85.69 120 GLY A CA 1
ATOM 911 C C . GLY A 1 120 ? -10.617 -16.348 13.392 1.00 85.69 120 GLY A C 1
ATOM 912 O O . GLY A 1 120 ? -9.870 -17.281 13.667 1.00 85.69 120 GLY A O 1
ATOM 913 N N . HIS A 1 121 ? -10.577 -15.765 12.190 1.00 85.44 121 HIS A N 1
ATOM 914 C CA . HIS A 1 121 ? -9.600 -16.114 11.151 1.00 85.44 121 HIS A CA 1
ATOM 915 C C . HIS A 1 121 ? -8.467 -15.092 11.028 1.00 85.44 121 HIS A C 1
ATOM 917 O O . HIS A 1 121 ? -7.552 -15.282 10.226 1.00 85.44 121 HIS A O 1
ATOM 923 N N . VAL A 1 122 ? -8.522 -14.002 11.791 1.00 86.50 122 VAL A N 1
ATOM 924 C CA . VAL A 1 122 ? -7.505 -12.958 11.792 1.00 86.50 122 VAL A CA 1
ATOM 925 C C . VAL A 1 122 ? -6.585 -13.188 12.981 1.00 86.50 122 VAL A C 1
ATOM 927 O O . VAL A 1 122 ? -7.004 -13.129 14.131 1.00 86.50 122 VAL A O 1
ATOM 930 N N . ARG A 1 123 ? -5.302 -13.424 12.711 1.00 86.62 123 ARG A N 1
ATOM 931 C CA . ARG A 1 123 ? -4.293 -13.523 13.766 1.00 86.62 123 ARG A CA 1
ATOM 932 C C . ARG A 1 123 ? -3.832 -12.123 14.134 1.00 86.62 123 ARG A C 1
ATOM 934 O O . ARG A 1 123 ? -3.374 -11.378 13.270 1.00 86.62 123 ARG A O 1
ATOM 941 N N . VAL A 1 124 ? -3.943 -11.776 15.408 1.00 87.69 124 VAL A N 1
ATOM 942 C CA . VAL A 1 124 ? -3.415 -10.533 15.972 1.00 87.69 124 VAL A CA 1
ATOM 943 C C . VAL A 1 124 ? -2.227 -10.908 16.840 1.00 87.69 124 VAL A C 1
ATOM 945 O O . VAL A 1 124 ? -2.382 -11.743 17.726 1.00 87.69 124 VAL A O 1
ATOM 948 N N . ARG A 1 125 ? -1.056 -10.337 16.556 1.00 87.12 125 ARG A N 1
ATOM 949 C CA . ARG A 1 125 ? 0.176 -10.595 17.309 1.00 87.12 125 ARG A CA 1
ATOM 950 C C . ARG A 1 125 ? 0.869 -9.299 17.682 1.00 87.12 125 ARG A C 1
ATOM 952 O O . ARG A 1 125 ? 1.103 -8.457 16.811 1.00 87.12 125 ARG A O 1
ATOM 959 N N . TYR A 1 126 ? 1.208 -9.149 18.952 1.00 85.81 126 TYR A N 1
ATOM 960 C CA . TYR A 1 126 ? 2.078 -8.065 19.408 1.00 85.81 126 TYR A CA 1
ATOM 961 C C . TYR A 1 126 ? 3.556 -8.443 19.256 1.00 85.81 126 TYR A C 1
ATOM 963 O O . TYR A 1 126 ? 3.858 -9.631 19.152 1.00 85.81 126 TYR A O 1
ATOM 971 N N . PRO A 1 127 ? 4.484 -7.467 19.224 1.00 83.81 127 PRO A N 1
ATOM 972 C CA . PRO A 1 127 ? 5.910 -7.763 19.085 1.00 83.81 127 PRO A CA 1
ATOM 973 C C . PRO A 1 127 ? 6.447 -8.708 20.167 1.00 83.81 127 PRO A C 1
ATOM 975 O O . PRO A 1 127 ? 7.199 -9.615 19.833 1.00 83.81 127 PRO A O 1
ATOM 978 N N . PHE A 1 128 ? 6.003 -8.576 21.422 1.00 82.69 128 PHE A N 1
ATOM 979 C CA . PHE A 1 128 ? 6.380 -9.493 22.511 1.00 82.69 128 PHE A CA 1
ATOM 980 C C . PHE A 1 128 ? 5.886 -10.945 22.336 1.00 82.69 128 PHE A C 1
ATOM 982 O O . PHE A 1 128 ? 6.371 -11.844 23.010 1.00 82.69 128 PHE A O 1
ATOM 989 N N . GLU A 1 129 ? 4.928 -11.197 21.439 1.00 82.81 129 GLU A N 1
ATOM 990 C CA . GLU A 1 129 ? 4.386 -12.540 21.151 1.00 82.81 129 GLU A CA 1
ATOM 991 C C . GLU A 1 129 ? 5.078 -13.209 19.956 1.00 82.81 129 GLU A C 1
ATOM 993 O O . GLU A 1 129 ? 4.730 -14.329 19.571 1.00 82.81 129 GLU A O 1
ATOM 998 N N . MET A 1 130 ? 6.002 -12.495 19.313 1.00 80.44 130 MET A N 1
ATOM 999 C CA . MET A 1 130 ? 6.782 -12.994 18.188 1.00 80.44 130 MET A CA 1
ATOM 1000 C C . MET A 1 130 ? 7.952 -13.831 18.707 1.00 80.44 130 MET A C 1
ATOM 1002 O O . MET A 1 130 ? 8.491 -13.562 19.777 1.00 80.44 130 MET A O 1
ATOM 1006 N N . SER A 1 131 ? 8.351 -14.861 17.956 1.00 76.56 131 SER A N 1
ATOM 1007 C CA . SER A 1 131 ? 9.540 -15.646 18.313 1.00 76.56 131 SER A CA 1
ATOM 1008 C C . SER A 1 131 ? 10.803 -14.787 18.238 1.00 76.56 131 SER A C 1
ATOM 1010 O O . SER A 1 131 ? 10.827 -13.811 17.494 1.00 76.56 131 SER A O 1
ATOM 1012 N N . ASP A 1 132 ? 11.881 -15.181 18.920 1.00 68.81 132 ASP A N 1
ATOM 1013 C CA . ASP A 1 132 ? 13.159 -14.447 18.903 1.00 68.81 132 ASP A CA 1
ATOM 1014 C C . ASP A 1 132 ? 13.687 -14.186 17.476 1.00 68.81 132 ASP A C 1
ATOM 1016 O O . ASP A 1 132 ? 14.221 -13.115 17.190 1.00 68.81 132 ASP A O 1
ATOM 1020 N N . ASP A 1 133 ? 13.457 -15.113 16.540 1.00 69.75 133 ASP A N 1
ATOM 1021 C CA . ASP A 1 133 ? 13.827 -14.967 15.123 1.00 69.75 133 ASP A CA 1
ATOM 1022 C C . ASP A 1 133 ? 12.972 -13.927 14.367 1.00 69.75 133 ASP A C 1
ATOM 1024 O O . ASP A 1 133 ? 13.444 -13.261 13.438 1.00 69.75 133 ASP A O 1
ATOM 1028 N N . GLU A 1 134 ? 11.698 -13.787 14.740 1.00 69.12 134 GLU A N 1
ATOM 1029 C CA . GLU A 1 134 ? 10.786 -12.766 14.211 1.00 69.12 134 GLU A CA 1
ATOM 1030 C C . GLU A 1 134 ? 11.044 -11.409 14.889 1.00 69.12 134 GLU A C 1
ATOM 1032 O O . GLU A 1 134 ? 11.070 -10.371 14.220 1.00 69.12 134 GLU A O 1
ATOM 1037 N N . ALA A 1 135 ? 11.325 -11.431 16.194 1.00 62.38 135 ALA A N 1
ATOM 1038 C CA . ALA A 1 135 ? 11.677 -10.286 17.014 1.00 62.38 135 ALA A CA 1
ATOM 1039 C C . ALA A 1 135 ? 13.025 -9.681 16.604 1.00 62.38 135 ALA A C 1
ATOM 1041 O O . ALA A 1 135 ? 13.131 -8.468 16.558 1.00 62.38 135 ALA A O 1
ATOM 1042 N N . ALA A 1 136 ? 14.019 -10.472 16.183 1.00 60.53 136 ALA A N 1
ATOM 1043 C CA . ALA A 1 136 ? 15.297 -9.958 15.670 1.00 60.53 136 ALA A CA 1
ATOM 1044 C C . ALA A 1 136 ? 15.144 -9.096 14.399 1.00 60.53 136 ALA A C 1
ATOM 1046 O O . ALA A 1 136 ? 16.018 -8.292 14.069 1.00 60.53 136 ALA A O 1
ATOM 1047 N N . ARG A 1 137 ? 14.029 -9.251 13.670 1.00 60.97 137 ARG A N 1
ATOM 1048 C CA . ARG A 1 137 ? 13.656 -8.390 12.531 1.00 60.97 137 ARG A CA 1
ATOM 1049 C C . ARG A 1 137 ? 12.806 -7.190 12.952 1.00 60.97 137 ARG A C 1
ATOM 1051 O O . ARG A 1 137 ? 12.680 -6.236 12.184 1.00 60.97 137 ARG A O 1
ATOM 1058 N N . SER A 1 138 ? 12.206 -7.261 14.134 1.00 55.84 138 SER A N 1
ATOM 1059 C CA . SER A 1 138 ? 11.429 -6.209 14.772 1.00 55.84 138 SER A CA 1
ATOM 1060 C C . SER A 1 138 ? 12.374 -5.319 15.582 1.00 55.84 138 SER A C 1
ATOM 1062 O O . SER A 1 138 ? 13.260 -5.776 16.288 1.00 55.84 138 SER A O 1
ATOM 1064 N N . SER A 1 139 ? 12.247 -4.008 15.431 1.00 64.38 139 SER A N 1
ATOM 1065 C CA . SER A 1 139 ? 13.124 -3.029 16.079 1.00 64.38 139 SER A CA 1
ATOM 1066 C C . SER A 1 139 ? 13.067 -3.085 17.620 1.00 64.38 139 SER A C 1
ATOM 1068 O O . SER A 1 139 ? 12.305 -3.853 18.203 1.00 64.38 139 SER A O 1
ATOM 1070 N N . PHE A 1 140 ? 13.843 -2.210 18.274 1.00 69.12 140 PHE A N 1
ATOM 1071 C CA . PHE A 1 140 ? 13.923 -1.987 19.732 1.00 69.12 140 PHE A CA 1
ATOM 1072 C C . PHE A 1 140 ? 12.581 -1.983 20.506 1.00 69.12 140 PHE A C 1
ATOM 1074 O O . PHE A 1 140 ? 12.578 -2.154 21.719 1.00 69.12 140 PHE A O 1
ATOM 1081 N N . GLU A 1 141 ? 11.451 -1.824 19.815 1.00 73.00 141 GLU A N 1
ATOM 1082 C CA . GLU A 1 141 ? 10.075 -1.947 20.315 1.00 73.00 141 GLU A CA 1
ATOM 1083 C C . GLU A 1 141 ? 9.795 -3.253 21.077 1.00 73.00 141 GLU A C 1
ATOM 1085 O O . GLU A 1 141 ? 8.992 -3.241 22.005 1.00 73.00 141 GLU A O 1
ATOM 1090 N N . ALA A 1 142 ? 10.464 -4.362 20.731 1.00 70.88 142 ALA A N 1
ATOM 1091 C CA . ALA A 1 142 ? 10.270 -5.651 21.404 1.00 70.88 142 ALA A CA 1
ATOM 1092 C C . ALA A 1 142 ? 10.740 -5.658 22.874 1.00 70.88 142 ALA A C 1
ATOM 1094 O O . ALA A 1 142 ? 10.302 -6.507 23.645 1.00 70.88 142 ALA A O 1
ATOM 1095 N N . PHE A 1 143 ? 11.601 -4.711 23.268 1.00 77.81 143 PHE A N 1
ATOM 1096 C CA . PHE A 1 143 ? 12.120 -4.596 24.636 1.00 77.81 143 PHE A CA 1
ATOM 1097 C C . PHE A 1 143 ? 11.257 -3.723 25.553 1.00 77.81 143 PHE A C 1
ATOM 1099 O O . PHE A 1 143 ? 11.562 -3.601 26.739 1.00 77.81 143 PHE A O 1
ATOM 1106 N N . LEU A 1 144 ? 10.208 -3.085 25.025 1.00 83.12 144 LEU A N 1
ATOM 1107 C CA . LEU A 1 144 ? 9.276 -2.323 25.851 1.00 83.12 144 LEU A CA 1
ATOM 1108 C C . LEU A 1 144 ? 8.466 -3.275 26.750 1.00 83.12 144 LEU A C 1
ATOM 1110 O O . LEU A 1 144 ? 8.175 -4.397 26.331 1.00 83.12 144 LEU A O 1
ATOM 1114 N N . PRO A 1 145 ? 8.050 -2.851 27.954 1.00 87.12 145 PRO A N 1
ATOM 1115 C CA . PRO A 1 145 ? 7.098 -3.604 28.767 1.00 87.12 145 PRO A CA 1
ATOM 1116 C C . PRO A 1 145 ? 5.821 -3.941 27.984 1.00 87.12 145 PRO A C 1
ATOM 1118 O O . PRO A 1 145 ? 5.347 -3.124 27.192 1.00 87.12 145 PRO A O 1
ATOM 1121 N N . GLU A 1 146 ? 5.234 -5.119 28.218 1.00 87.44 146 GLU A N 1
ATOM 1122 C CA . GLU A 1 146 ? 4.052 -5.598 27.476 1.00 87.44 146 GLU A CA 1
ATOM 1123 C C . GLU A 1 146 ? 2.894 -4.589 27.495 1.00 87.44 146 GLU A C 1
ATOM 1125 O O . GLU A 1 146 ? 2.290 -4.304 26.460 1.00 87.44 146 GLU A O 1
ATOM 1130 N N . GLU A 1 147 ? 2.621 -3.987 28.654 1.00 86.06 147 GLU A N 1
ATOM 1131 C CA . GLU A 1 147 ? 1.573 -2.974 28.816 1.00 86.06 147 GLU A CA 1
ATOM 1132 C C . GLU A 1 147 ? 1.822 -1.739 27.937 1.00 86.06 147 GLU A C 1
ATOM 1134 O O . GLU A 1 147 ? 0.900 -1.215 27.305 1.00 86.06 147 GLU A O 1
ATOM 1139 N N . GLU A 1 148 ? 3.080 -1.304 27.841 1.00 85.75 148 GLU A N 1
ATOM 1140 C CA . GLU A 1 148 ? 3.480 -0.166 27.017 1.00 85.75 148 GLU A CA 1
ATOM 1141 C C . GLU A 1 148 ? 3.386 -0.506 25.527 1.00 85.75 148 GLU A C 1
ATOM 1143 O O . GLU A 1 148 ? 2.883 0.304 24.743 1.00 85.75 148 GLU A O 1
ATOM 1148 N N . GLN A 1 149 ? 3.764 -1.726 25.131 1.00 86.12 149 GLN A N 1
ATOM 1149 C CA . GLN A 1 149 ? 3.570 -2.208 23.762 1.00 86.12 149 GLN A CA 1
ATOM 1150 C C . GLN A 1 149 ? 2.086 -2.231 23.377 1.00 86.12 149 GLN A C 1
ATOM 1152 O O . GLN A 1 149 ? 1.727 -1.761 22.298 1.00 86.12 149 GLN A O 1
ATOM 1157 N N . ILE A 1 150 ? 1.205 -2.728 24.250 1.00 84.88 150 ILE A N 1
ATOM 1158 C CA . ILE A 1 150 ? -0.242 -2.781 23.986 1.00 84.88 150 ILE A CA 1
ATOM 1159 C C . ILE A 1 150 ? -0.834 -1.373 23.848 1.00 84.88 150 ILE A C 1
ATOM 1161 O O . ILE A 1 150 ? -1.708 -1.151 23.005 1.00 84.88 150 ILE A O 1
ATOM 1165 N N . ALA A 1 151 ? -0.358 -0.423 24.655 1.00 83.31 151 ALA A N 1
ATOM 1166 C CA . ALA A 1 151 ? -0.840 0.952 24.641 1.00 83.31 151 ALA A CA 1
ATOM 1167 C C . ALA A 1 151 ? -0.352 1.758 23.426 1.00 83.31 151 ALA A C 1
ATOM 1169 O O . ALA A 1 151 ? -1.073 2.631 22.938 1.00 83.31 151 ALA A O 1
ATOM 1170 N N . THR A 1 152 ? 0.865 1.492 22.941 1.00 86.19 152 THR A N 1
ATOM 1171 C CA . THR A 1 152 ? 1.540 2.357 21.959 1.00 86.19 152 THR A CA 1
ATOM 1172 C C . THR A 1 152 ? 1.652 1.762 20.560 1.00 86.19 152 THR A C 1
ATOM 1174 O O . THR A 1 152 ? 1.705 2.525 19.592 1.00 86.19 152 THR A O 1
ATOM 1177 N N . LEU A 1 153 ? 1.656 0.434 20.423 1.00 86.94 153 LEU A N 1
ATOM 1178 C CA . LEU A 1 153 ? 1.940 -0.241 19.159 1.00 86.94 153 LEU A CA 1
ATOM 1179 C C . LEU A 1 153 ? 0.680 -0.821 18.524 1.00 86.94 153 LEU A C 1
ATOM 1181 O O . LEU A 1 153 ? -0.195 -1.392 19.179 1.00 86.94 153 LEU A O 1
ATOM 1185 N N . VAL A 1 154 ? 0.607 -0.719 17.197 1.00 87.44 154 VAL A N 1
ATOM 1186 C CA . VAL A 1 154 ? -0.424 -1.411 16.426 1.00 87.44 154 VAL A CA 1
ATOM 1187 C C . VAL A 1 154 ? 0.057 -2.843 16.208 1.00 87.44 154 VAL A C 1
ATOM 1189 O O . VAL A 1 154 ? 1.100 -3.033 15.577 1.00 87.44 154 VAL A O 1
ATOM 1192 N N . PRO A 1 155 ? -0.683 -3.871 16.656 1.00 86.56 155 PRO A N 1
ATOM 1193 C CA . PRO A 1 155 ? -0.231 -5.241 16.481 1.00 86.56 155 PRO A CA 1
ATOM 1194 C C . PRO A 1 155 ? -0.216 -5.649 15.011 1.00 86.56 155 PRO A C 1
ATOM 1196 O O . PRO A 1 155 ? -0.884 -5.077 14.139 1.00 86.56 155 PRO A O 1
ATOM 1199 N N . GLN A 1 156 ? 0.540 -6.702 14.727 1.00 86.69 156 GLN A N 1
ATOM 1200 C CA . GLN A 1 156 ? 0.517 -7.342 13.432 1.00 86.69 156 GLN A CA 1
ATOM 1201 C C . GLN A 1 156 ? -0.808 -8.083 13.251 1.00 86.69 156 GLN A C 1
ATOM 1203 O O . GLN A 1 156 ? -1.085 -9.083 13.906 1.00 86.69 156 GLN A O 1
ATOM 1208 N N . ILE A 1 157 ? -1.628 -7.570 12.339 1.00 87.38 157 ILE A N 1
ATOM 1209 C CA . ILE A 1 157 ? -2.900 -8.174 11.952 1.00 87.38 157 ILE A CA 1
ATOM 1210 C C . ILE A 1 157 ? -2.659 -8.977 10.674 1.00 87.38 157 ILE A C 1
ATOM 1212 O O . ILE A 1 157 ? -2.415 -8.392 9.616 1.00 87.38 157 ILE A O 1
ATOM 1216 N N . VAL A 1 158 ? -2.693 -10.303 10.779 1.00 87.19 158 VAL A N 1
ATOM 1217 C CA . VAL A 1 158 ? -2.447 -11.246 9.684 1.00 87.19 158 VAL A CA 1
ATOM 1218 C C . VAL A 1 158 ? -3.757 -11.966 9.353 1.00 87.19 158 VAL A C 1
ATOM 1220 O O . VAL A 1 158 ? -4.204 -12.817 10.127 1.00 87.19 158 VAL A O 1
ATOM 1223 N N . PRO A 1 159 ? -4.408 -11.633 8.229 1.00 84.75 159 PRO A N 1
ATOM 1224 C CA . PRO A 1 159 ? -5.560 -12.379 7.743 1.00 84.75 159 PRO A CA 1
ATOM 1225 C C . PRO A 1 159 ? -5.135 -13.759 7.201 1.00 84.75 159 PRO A C 1
ATOM 1227 O O . PRO A 1 159 ? -3.941 -14.021 7.033 1.00 84.75 159 PRO A O 1
ATOM 1230 N N . PRO A 1 160 ? -6.085 -14.658 6.884 1.00 82.50 160 PRO A N 1
ATOM 1231 C CA . PRO A 1 160 ? -5.776 -16.018 6.431 1.00 82.50 160 PRO A CA 1
ATOM 1232 C C . PRO A 1 160 ? -5.039 -16.069 5.082 1.00 82.50 160 PRO A C 1
ATOM 1234 O O . PRO A 1 160 ? -4.417 -17.077 4.766 1.00 82.50 160 PRO A O 1
ATOM 1237 N N . ASP A 1 161 ? -5.072 -14.989 4.297 1.00 82.25 161 ASP A N 1
ATOM 1238 C CA . ASP A 1 161 ? -4.302 -14.840 3.057 1.00 82.25 161 ASP A CA 1
ATOM 1239 C C . ASP A 1 161 ? -2.828 -14.443 3.295 1.00 82.25 161 ASP A C 1
ATOM 1241 O O . ASP A 1 161 ? -2.067 -14.289 2.340 1.00 82.25 161 ASP A O 1
ATOM 1245 N N . GLY A 1 162 ? -2.412 -14.297 4.559 1.00 75.06 162 GLY A N 1
ATOM 1246 C CA . GLY A 1 162 ? -1.019 -14.161 4.994 1.00 75.06 162 GLY A CA 1
ATOM 1247 C C . GLY A 1 162 ? -0.424 -12.755 4.883 1.00 75.06 162 GLY A C 1
ATOM 1248 O O . GLY A 1 162 ? 0.654 -12.503 5.420 1.00 75.06 162 GLY A O 1
ATOM 1249 N N . ALA A 1 163 ? -1.102 -11.810 4.228 1.00 79.00 163 ALA A N 1
ATOM 1250 C CA . ALA A 1 163 ? -0.583 -10.457 4.057 1.00 79.00 163 ALA A CA 1
ATOM 1251 C C . ALA A 1 163 ? -0.807 -9.613 5.323 1.00 79.00 163 ALA A C 1
ATOM 1253 O O . ALA A 1 163 ? -1.921 -9.176 5.602 1.00 79.00 163 ALA A O 1
ATOM 1254 N N . ALA A 1 164 ? 0.258 -9.354 6.085 1.00 80.75 164 ALA A N 1
ATOM 1255 C CA . ALA A 1 164 ? 0.187 -8.528 7.290 1.00 80.75 164 ALA A CA 1
ATOM 1256 C C . ALA A 1 164 ? -0.269 -7.087 6.985 1.00 80.75 164 ALA A C 1
ATOM 1258 O O . ALA A 1 164 ? 0.345 -6.380 6.186 1.00 80.75 164 ALA A O 1
ATOM 1259 N N . ILE A 1 165 ? -1.306 -6.621 7.685 1.00 83.62 165 ILE A N 1
ATOM 1260 C CA . ILE A 1 165 ? -1.964 -5.330 7.424 1.00 83.62 165 ILE A CA 1
ATOM 1261 C C . ILE A 1 165 ? -1.342 -4.172 8.226 1.00 83.62 165 ILE A C 1
ATOM 1263 O O . ILE A 1 165 ? -1.575 -3.017 7.883 1.00 83.62 165 ILE A O 1
ATOM 1267 N N . ARG A 1 166 ? -0.500 -4.426 9.246 1.00 83.31 166 ARG A N 1
ATOM 1268 C CA . ARG A 1 166 ? 0.101 -3.369 10.105 1.00 83.31 166 ARG A CA 1
ATOM 1269 C C . ARG A 1 166 ? 0.745 -2.244 9.288 1.00 83.31 166 ARG A C 1
ATOM 1271 O O . ARG A 1 166 ? 0.403 -1.075 9.459 1.00 83.31 166 ARG A O 1
ATOM 1278 N N . LEU A 1 167 ? 1.634 -2.600 8.359 1.00 77.50 167 LEU A N 1
ATOM 1279 C CA . LEU A 1 167 ? 2.335 -1.623 7.520 1.00 77.50 167 LEU A CA 1
ATOM 1280 C C . LEU A 1 167 ? 1.378 -0.839 6.626 1.00 77.50 167 LEU A C 1
ATOM 1282 O O . LEU A 1 167 ? 1.555 0.364 6.454 1.00 77.50 167 LEU A O 1
ATOM 1286 N N . ASP A 1 168 ? 0.357 -1.495 6.084 1.00 82.88 168 ASP A N 1
ATOM 1287 C CA . ASP A 1 168 ? -0.656 -0.833 5.273 1.00 82.88 168 ASP A CA 1
ATOM 1288 C C . ASP A 1 168 ? -1.485 0.128 6.130 1.00 82.88 168 ASP A C 1
ATOM 1290 O O . ASP A 1 168 ? -1.656 1.288 5.757 1.00 82.88 168 ASP A O 1
ATOM 1294 N N . LEU A 1 169 ? -1.912 -0.284 7.322 1.00 85.38 169 LEU A N 1
ATOM 1295 C CA . LEU A 1 169 ? -2.647 0.564 8.255 1.00 85.38 169 LEU A CA 1
ATOM 1296 C C . LEU A 1 169 ? -1.867 1.845 8.585 1.00 85.38 169 LEU A C 1
ATOM 1298 O O . LEU A 1 169 ? -2.400 2.950 8.459 1.00 85.38 169 LEU A O 1
ATOM 1302 N N . MET A 1 170 ? -0.587 1.704 8.930 1.00 86.12 170 MET A N 1
ATOM 1303 C CA . MET A 1 170 ? 0.317 2.820 9.218 1.00 86.12 170 MET A CA 1
ATOM 1304 C C . MET A 1 170 ? 0.528 3.707 7.989 1.00 86.12 170 MET A C 1
ATOM 1306 O O . MET A 1 170 ? 0.394 4.934 8.028 1.00 86.12 170 MET A O 1
ATOM 1310 N N . ARG A 1 171 ? 0.806 3.078 6.846 1.00 83.00 171 ARG A N 1
ATOM 1311 C CA . ARG A 1 171 ? 1.087 3.766 5.588 1.00 83.00 171 ARG A CA 1
ATOM 1312 C C . ARG A 1 171 ? -0.121 4.549 5.082 1.00 83.00 171 ARG A C 1
ATOM 1314 O O . ARG A 1 171 ? 0.080 5.630 4.518 1.00 83.00 171 ARG A O 1
ATOM 1321 N N . TYR A 1 172 ? -1.330 4.015 5.229 1.00 83.00 172 TYR A N 1
ATOM 1322 C CA . TYR A 1 172 ? -2.553 4.579 4.665 1.00 83.00 172 TYR A CA 1
ATOM 1323 C C . TYR A 1 172 ? -3.290 5.523 5.619 1.00 83.00 172 TYR A C 1
ATOM 1325 O O . TYR A 1 172 ? -3.815 6.530 5.148 1.00 83.00 172 TYR A O 1
ATOM 1333 N N . SER A 1 173 ? -3.331 5.254 6.927 1.00 85.38 173 SER A N 1
ATOM 1334 C CA . SER A 1 173 ? -4.087 6.083 7.887 1.00 85.38 173 SER A CA 1
ATOM 1335 C C . SER A 1 173 ? -3.491 7.480 8.067 1.00 85.38 173 SER A C 1
ATOM 1337 O O . SER A 1 173 ? -4.205 8.463 8.259 1.00 85.38 173 SER A O 1
ATOM 1339 N N . GLY A 1 174 ? -2.164 7.567 7.984 1.00 79.69 174 GLY A N 1
ATOM 1340 C CA . GLY A 1 174 ? -1.414 8.786 8.215 1.00 79.69 174 GLY A CA 1
ATOM 1341 C C . GLY A 1 174 ? -1.470 9.324 9.645 1.00 79.69 174 GLY A C 1
ATOM 1342 O O . GLY A 1 174 ? -1.214 10.511 9.842 1.00 79.69 174 GLY A O 1
ATOM 1343 N N . ARG A 1 175 ? -1.809 8.475 10.617 1.00 85.75 175 ARG A N 1
ATOM 1344 C CA . ARG A 1 175 ? -1.831 8.806 12.046 1.00 85.75 175 ARG A CA 1
ATOM 1345 C C . ARG A 1 175 ? -0.586 8.281 12.752 1.00 85.75 175 ARG A C 1
ATOM 1347 O O . ARG A 1 175 ? 0.133 7.459 12.184 1.00 85.75 175 ARG A O 1
ATOM 1354 N N . ALA A 1 176 ? -0.340 8.786 13.958 1.00 87.44 176 ALA A N 1
ATOM 1355 C CA . ALA A 1 176 ? 0.653 8.205 14.850 1.00 87.44 176 ALA A CA 1
ATOM 1356 C C . ALA A 1 176 ? 0.239 6.777 15.233 1.00 87.44 176 ALA A C 1
ATOM 1358 O O . ALA A 1 176 ? -0.952 6.458 15.265 1.00 87.44 176 ALA A O 1
ATOM 1359 N N . GLU A 1 177 ? 1.223 5.920 15.499 1.00 88.75 177 GLU A N 1
ATOM 1360 C CA . GLU A 1 177 ? 0.965 4.524 15.861 1.00 88.75 177 GLU A CA 1
ATOM 1361 C C . GLU A 1 177 ? 0.170 4.419 17.163 1.00 88.75 177 GLU A C 1
ATOM 1363 O O . GLU A 1 177 ? -0.848 3.734 17.194 1.00 88.75 177 GLU A O 1
ATOM 1368 N N . SER A 1 178 ? 0.547 5.202 18.175 1.00 86.56 178 SER A N 1
ATOM 1369 C CA . SER A 1 178 ? -0.132 5.272 19.472 1.00 86.56 178 SER A CA 1
ATOM 1370 C C . SER A 1 178 ? -1.612 5.647 19.353 1.00 86.56 178 SER A C 1
ATOM 1372 O O . SER A 1 178 ? -2.468 5.018 19.972 1.00 86.56 178 SER A O 1
ATOM 1374 N N . ASP A 1 179 ? -1.952 6.609 18.491 1.00 89.50 179 ASP A N 1
ATOM 1375 C CA . ASP A 1 179 ? -3.346 6.998 18.237 1.00 89.50 179 ASP A CA 1
ATOM 1376 C C . ASP A 1 179 ? -4.166 5.860 17.615 1.00 89.50 179 ASP A C 1
ATOM 1378 O O . ASP A 1 179 ? -5.375 5.741 17.845 1.00 89.50 179 ASP A O 1
ATOM 1382 N N . LEU A 1 180 ? -3.536 5.054 16.756 1.00 89.81 180 LEU A N 1
ATOM 1383 C CA . LEU A 1 180 ? -4.176 3.900 16.130 1.00 89.81 180 LEU A CA 1
ATOM 1384 C C . LEU A 1 180 ? -4.308 2.754 17.129 1.00 89.81 180 LEU A C 1
ATOM 1386 O O . LEU A 1 180 ? -5.383 2.159 17.196 1.00 89.81 180 LEU A O 1
ATOM 1390 N N . ALA A 1 181 ? -3.267 2.492 17.918 1.00 89.56 181 ALA A N 1
ATOM 1391 C CA . ALA A 1 181 ? -3.257 1.493 18.979 1.00 89.56 181 ALA A CA 1
ATOM 1392 C C . ALA A 1 181 ? -4.382 1.762 19.986 1.00 89.56 181 ALA A C 1
ATOM 1394 O O . ALA A 1 181 ? -5.249 0.909 20.176 1.00 89.56 181 ALA A O 1
ATOM 1395 N N . ALA A 1 182 ? -4.476 2.989 20.509 1.00 89.06 182 ALA A N 1
ATOM 1396 C CA . ALA A 1 182 ? -5.525 3.393 21.445 1.00 89.06 182 ALA A CA 1
ATOM 1397 C C . ALA A 1 182 ? -6.942 3.216 20.869 1.00 89.06 182 ALA A C 1
ATOM 1399 O O . ALA A 1 182 ? -7.859 2.778 21.562 1.00 89.06 182 ALA A O 1
ATOM 1400 N N . ARG A 1 183 ? -7.136 3.518 19.577 1.00 89.38 183 ARG A N 1
ATOM 1401 C CA . ARG A 1 183 ? -8.437 3.353 18.905 1.00 89.38 183 ARG A CA 1
ATOM 1402 C C . ARG A 1 183 ? -8.797 1.898 18.637 1.00 89.38 183 ARG A C 1
ATOM 1404 O O . ARG A 1 183 ? -9.978 1.571 18.635 1.00 89.38 183 ARG A O 1
ATOM 1411 N N . LEU A 1 184 ? -7.812 1.055 18.349 1.00 90.31 184 LEU A N 1
ATOM 1412 C CA . LEU A 1 184 ? -8.028 -0.350 18.010 1.00 90.31 184 LEU A CA 1
ATOM 1413 C C . LEU A 1 184 ? -8.092 -1.256 19.238 1.00 90.31 184 LEU A C 1
ATOM 1415 O O . LEU A 1 184 ? -8.780 -2.274 19.180 1.00 90.31 184 LEU A O 1
ATOM 1419 N N . SER A 1 185 ? -7.444 -0.865 20.337 1.00 88.56 185 SER A N 1
ATOM 1420 C CA . SER A 1 185 ? -7.382 -1.597 21.605 1.00 88.56 185 SER A CA 1
ATOM 1421 C C . SER A 1 185 ? -8.710 -2.251 22.029 1.00 88.56 185 SER A C 1
ATOM 1423 O O . SER A 1 185 ? -8.716 -3.472 22.190 1.00 88.56 185 SER A O 1
ATOM 1425 N N . PRO A 1 186 ? -9.861 -1.544 22.099 1.00 88.12 186 PRO A N 1
ATOM 1426 C CA . PRO A 1 186 ? -11.114 -2.155 22.558 1.00 88.12 186 PRO A CA 1
ATOM 1427 C C . PRO A 1 186 ? -11.676 -3.237 21.622 1.00 88.12 186 PRO A C 1
ATOM 1429 O O . PRO A 1 186 ? -12.420 -4.106 22.063 1.00 88.12 186 PRO A O 1
ATOM 1432 N N . ILE A 1 187 ? -11.362 -3.191 20.324 1.00 89.75 187 ILE A N 1
ATOM 1433 C CA . ILE A 1 187 ? -11.820 -4.207 19.362 1.00 89.75 187 ILE A CA 1
ATOM 1434 C C . ILE A 1 187 ? -10.854 -5.385 19.340 1.00 89.75 187 ILE A C 1
ATOM 1436 O O . ILE A 1 187 ? -11.277 -6.536 19.280 1.00 89.75 187 ILE A O 1
ATOM 1440 N N . LEU A 1 188 ? -9.554 -5.102 19.385 1.00 87.69 188 LEU A N 1
ATOM 1441 C CA . LEU A 1 188 ? -8.530 -6.136 19.352 1.00 87.69 188 LEU A CA 1
ATOM 1442 C C . LEU A 1 188 ? -8.549 -6.980 20.627 1.00 87.69 188 LEU A C 1
ATOM 1444 O O . LEU A 1 188 ? -8.377 -8.191 20.535 1.00 87.69 188 LEU A O 1
ATOM 1448 N N . SER A 1 189 ? -8.831 -6.385 21.789 1.00 85.94 189 SER A N 1
ATOM 1449 C CA . SER A 1 189 ? -9.056 -7.144 23.024 1.0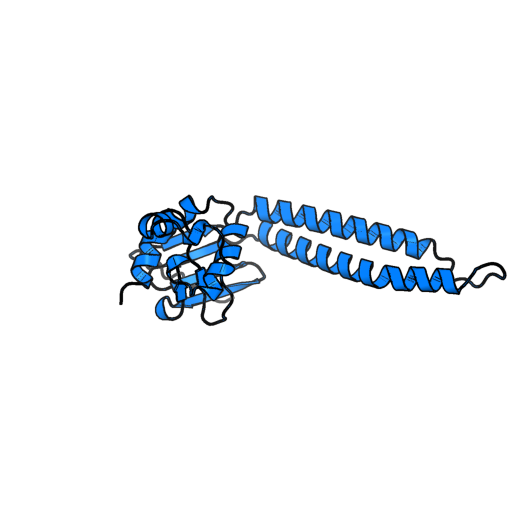0 85.94 189 SER A CA 1
ATOM 1450 C C . SER A 1 189 ? -10.248 -8.098 22.896 1.00 85.94 189 SER A C 1
ATOM 1452 O O . SER A 1 189 ? -10.148 -9.250 23.306 1.00 85.94 189 SER A O 1
ATOM 1454 N N . ALA A 1 190 ? -11.332 -7.674 22.236 1.00 86.56 190 ALA A N 1
ATOM 1455 C CA . ALA A 1 190 ? -12.490 -8.528 21.974 1.00 86.56 190 ALA A CA 1
ATOM 1456 C C . ALA A 1 190 ? -12.183 -9.683 21.004 1.00 86.56 190 ALA A C 1
ATOM 1458 O O . ALA A 1 190 ? -12.748 -10.759 21.150 1.00 86.56 190 ALA A O 1
ATOM 1459 N N . TRP A 1 191 ? -11.284 -9.495 20.032 1.00 86.56 191 TRP A N 1
ATOM 1460 C CA . TRP A 1 191 ? -10.856 -10.578 19.130 1.00 86.56 191 TRP A CA 1
ATOM 1461 C C . TRP A 1 191 ? -9.928 -11.590 19.797 1.00 86.56 191 TRP A C 1
ATOM 1463 O O . TRP A 1 191 ? -9.804 -12.712 19.313 1.00 86.56 191 TRP A O 1
ATOM 1473 N N . ARG A 1 192 ? -9.238 -11.175 20.864 1.00 79.44 192 ARG A N 1
ATOM 1474 C CA . ARG A 1 192 ? -8.322 -12.021 21.636 1.00 79.44 192 ARG A CA 1
ATOM 1475 C C . ARG A 1 192 ? -9.011 -12.781 22.766 1.00 79.44 192 ARG A C 1
ATOM 1477 O O . ARG A 1 192 ? -8.407 -13.711 23.293 1.00 79.44 192 ARG A O 1
ATOM 1484 N N . ALA A 1 193 ? -10.219 -12.376 23.156 1.00 76.00 193 ALA A N 1
ATOM 1485 C CA . ALA A 1 193 ? -11.001 -13.108 24.139 1.00 76.00 193 ALA A CA 1
ATOM 1486 C C . ALA A 1 193 ? -11.351 -14.507 23.579 1.00 76.00 193 ALA A C 1
ATOM 1488 O O . ALA A 1 193 ? -11.757 -14.588 22.417 1.00 76.00 193 ALA A O 1
ATOM 1489 N N . PRO A 1 194 ? -11.129 -15.582 24.356 1.00 58.12 194 PRO A N 1
ATOM 1490 C CA . PRO A 1 194 ? -11.369 -16.960 23.929 1.00 58.12 194 PRO A CA 1
ATOM 1491 C C . PRO A 1 194 ? -12.847 -17.264 23.654 1.00 58.12 194 PRO A C 1
ATOM 1493 O O . PRO A 1 194 ? -13.722 -16.622 24.282 1.00 58.12 194 PRO A O 1
#

Radius of gyration: 23.54 Å; chains: 1; bounding box: 58×31×71 Å